Protein AF-A0A1M7THG3-F1 (afdb_monomer_lite)

Secondary structure (DSSP, 8-state):
-----------PPPP--------S-------TT-------PPPTT--HHHHHHHHHHHHH---TT--PEEEEEE--TTS-TTS---EEEEE----HHHHHHHHHTT-TT-----GGG----STTHHHHHHHHHHHHHHHHHH-S-TT--SPSSB-HHHHHHHHHHHHSS-SS-HHHHHHHHTTSSEEEEEE--S-SSSPPEEEE-HHHHHTT--

InterPro domains:
  IPR000086 NUDIX hydrolase domain [PF00293] (29-127)
  IPR015797 NUDIX hydrolase-like domain superfamily [SSF55811] (33-135)
  IPR036388 Winged helix-like DNA-binding domain superfamily [G3DSA:1.10.10.10] (140-209)

pLDDT: mean 80.28, std 21.15, range [21.7, 98.25]

Radius of gyration: 23.7 Å; chains: 1; bounding box: 64×52×57 Å

Organism: NCBI:txid1861

Sequence (214 aa):
MSCRSSAARRRRPRPRTPQRSWSSAGAGERRTQEWALPGTFLHEEETLAVAVRRSLRDKAGLTPEVVPRQLHAFDDPSRDDRGWVLSVAHVAALPWRAVEPLLVAGAEDVRVRPVDDVHGLLFDHDEIVRRAAADVRMAYAERPDPDALLDEPFTIRSLFRLHEAVAGALDYSADTFRRAMLPMPAETRRRSEGTVGKPAQLDVRRESVAGTVP

Structure (mmCIF, N/CA/C/O backbone):
data_AF-A0A1M7THG3-F1
#
_entry.id   AF-A0A1M7THG3-F1
#
loop_
_atom_site.group_PDB
_atom_site.id
_atom_site.type_symbol
_atom_site.label_atom_id
_atom_site.label_alt_id
_atom_site.label_comp_id
_atom_site.label_asym_id
_atom_site.label_entity_id
_atom_site.label_seq_id
_atom_site.pdbx_PDB_ins_code
_atom_site.Cartn_x
_atom_site.Cartn_y
_atom_site.Cartn_z
_atom_site.occupancy
_atom_site.B_iso_or_equiv
_atom_site.auth_seq_id
_atom_site.auth_comp_id
_atom_site.auth_asym_id
_atom_site.auth_atom_id
_atom_site.pdbx_PDB_model_num
ATOM 1 N N . MET A 1 1 ? -19.809 34.107 -10.736 1.00 36.38 1 MET A N 1
ATOM 2 C CA . MET A 1 1 ? -21.214 33.902 -10.320 1.00 36.38 1 MET A CA 1
ATOM 3 C C . MET A 1 1 ? -21.241 33.849 -8.801 1.00 36.38 1 MET A C 1
ATOM 5 O O . MET A 1 1 ? -20.676 32.936 -8.223 1.00 36.38 1 MET A O 1
ATOM 9 N N . SER A 1 2 ? -21.761 34.899 -8.168 1.00 23.28 2 SER A N 1
ATOM 10 C CA . SER A 1 2 ? -21.799 35.090 -6.714 1.00 23.28 2 SER A CA 1
ATOM 11 C C . SER A 1 2 ? -23.259 35.093 -6.288 1.00 23.28 2 SER A C 1
ATOM 13 O O . SER A 1 2 ? -24.059 35.797 -6.900 1.00 23.28 2 SER A O 1
ATOM 15 N N . CYS A 1 3 ? -23.604 34.319 -5.263 1.00 21.70 3 CYS A N 1
ATOM 16 C CA . CYS A 1 3 ? -24.916 34.391 -4.638 1.00 21.70 3 CYS A CA 1
ATOM 17 C C . CYS A 1 3 ? -24.733 34.489 -3.121 1.00 21.70 3 CYS A C 1
ATOM 19 O O . CYS A 1 3 ? -24.302 33.539 -2.469 1.00 21.70 3 CYS A O 1
ATOM 21 N N . ARG A 1 4 ? -25.037 35.670 -2.569 1.00 26.12 4 ARG A N 1
ATOM 22 C CA . ARG A 1 4 ? -25.311 35.869 -1.142 1.00 26.12 4 ARG A CA 1
ATOM 23 C C . ARG A 1 4 ? -26.807 35.675 -0.935 1.00 26.12 4 ARG A C 1
ATOM 25 O O . ARG A 1 4 ? -27.598 36.287 -1.644 1.00 26.12 4 ARG A O 1
ATOM 32 N N . SER A 1 5 ? -27.188 34.928 0.094 1.00 29.30 5 SER A N 1
ATOM 33 C CA . SER A 1 5 ? -28.517 35.055 0.689 1.00 29.30 5 SER A CA 1
ATOM 34 C C . SER A 1 5 ? -28.393 35.050 2.205 1.00 29.30 5 SER A C 1
ATOM 36 O O . SER A 1 5 ? -27.964 34.075 2.819 1.00 29.30 5 SER A O 1
ATOM 38 N N . SER A 1 6 ? -28.725 36.201 2.787 1.00 30.17 6 SER A N 1
ATOM 39 C CA . SER A 1 6 ? -28.929 36.400 4.214 1.00 30.17 6 SER A CA 1
ATOM 40 C C . SER A 1 6 ? -30.407 36.139 4.497 1.00 30.17 6 SER A C 1
ATOM 42 O O . SER A 1 6 ? -31.266 36.818 3.937 1.00 30.17 6 SER A O 1
ATOM 44 N N . ALA A 1 7 ? -30.701 35.204 5.397 1.00 34.97 7 ALA A N 1
ATOM 45 C CA . ALA A 1 7 ? -32.011 35.087 6.020 1.00 34.97 7 ALA A CA 1
ATOM 46 C C . ALA A 1 7 ? -31.822 34.865 7.523 1.00 34.97 7 ALA A C 1
ATOM 48 O O . ALA A 1 7 ? -31.344 33.820 7.969 1.00 34.97 7 ALA A O 1
ATOM 49 N N . ALA A 1 8 ? -32.196 35.877 8.305 1.00 39.25 8 ALA A N 1
ATOM 50 C CA . ALA A 1 8 ? -32.256 35.822 9.754 1.00 39.25 8 ALA A CA 1
ATOM 51 C C . ALA A 1 8 ? -33.236 34.722 10.201 1.00 39.25 8 ALA A C 1
ATOM 53 O O . ALA A 1 8 ? -34.444 34.818 9.980 1.00 39.25 8 ALA A O 1
ATOM 54 N N . ARG A 1 9 ? -32.726 33.671 10.856 1.00 43.03 9 ARG A N 1
ATOM 55 C CA . ARG A 1 9 ? -33.552 32.660 11.531 1.00 43.03 9 ARG A CA 1
ATOM 56 C C . ARG A 1 9 ? -33.590 32.931 13.032 1.00 43.03 9 ARG A C 1
ATOM 58 O O . ARG A 1 9 ? -32.564 32.995 13.703 1.00 43.03 9 ARG A O 1
ATOM 65 N N . ARG A 1 10 ? -34.815 33.072 13.543 1.00 42.34 10 ARG A N 1
ATOM 66 C CA . ARG A 1 10 ? -35.164 33.181 14.965 1.00 42.34 10 ARG A CA 1
ATOM 67 C C . ARG A 1 10 ? -34.552 32.011 15.748 1.00 42.34 10 ARG A C 1
ATOM 69 O O . ARG A 1 10 ? -34.737 30.853 15.375 1.00 42.34 10 ARG A O 1
ATOM 76 N N . ARG A 1 11 ? -33.835 32.315 16.834 1.00 41.66 11 ARG A N 1
ATOM 77 C CA . ARG A 1 11 ? -33.253 31.319 17.746 1.00 41.66 11 ARG A CA 1
ATOM 78 C C . ARG A 1 11 ? -34.375 30.576 18.478 1.00 41.66 11 ARG A C 1
ATOM 80 O O . ARG A 1 11 ? -35.063 31.167 19.304 1.00 41.66 11 ARG A O 1
ATOM 87 N N . ARG A 1 12 ? -34.548 29.284 18.189 1.00 43.31 12 ARG A N 1
ATOM 88 C CA . ARG A 1 12 ? -35.263 28.355 19.079 1.00 43.31 12 ARG A CA 1
ATOM 89 C C . ARG A 1 12 ? -34.289 27.883 20.171 1.00 43.31 12 ARG A C 1
ATOM 91 O O . ARG A 1 12 ? -33.122 27.650 19.843 1.00 43.31 12 ARG A O 1
ATOM 98 N N . PRO A 1 13 ? -34.710 27.752 21.440 1.00 42.09 13 PRO A N 1
ATOM 99 C CA . PRO A 1 13 ? -33.849 27.204 22.482 1.00 42.09 13 PRO A CA 1
ATOM 100 C C . PRO A 1 13 ? -33.478 25.756 22.138 1.00 42.09 13 PRO A C 1
ATOM 102 O O . PRO A 1 13 ? -34.332 24.960 21.745 1.00 42.09 13 PRO A O 1
ATOM 105 N N . ARG A 1 14 ? -32.183 25.436 22.241 1.00 42.94 14 ARG A N 1
ATOM 106 C CA . ARG A 1 14 ? -31.662 24.081 22.024 1.00 42.94 14 ARG A CA 1
ATOM 107 C C . ARG A 1 14 ? -32.182 23.168 23.144 1.00 42.94 14 ARG A C 1
ATOM 109 O O . ARG A 1 14 ? -32.022 23.541 24.308 1.00 42.94 14 ARG A O 1
ATOM 116 N N . PRO A 1 15 ? -32.755 21.988 22.849 1.00 38.53 15 PRO A N 1
ATOM 117 C CA . PRO A 1 15 ? -32.931 20.977 23.882 1.00 38.53 15 PRO A CA 1
ATOM 118 C C . PRO A 1 15 ? -31.543 20.599 24.419 1.00 38.53 15 PRO A C 1
ATOM 120 O O . PRO A 1 15 ? -30.611 20.387 23.641 1.00 38.53 15 PRO A O 1
ATOM 123 N N . ARG A 1 16 ? -31.384 20.583 25.749 1.00 41.91 16 ARG A N 1
ATOM 124 C CA . ARG A 1 16 ? -30.155 20.121 26.408 1.00 41.91 16 ARG A CA 1
ATOM 125 C C . ARG A 1 16 ? -30.002 18.635 26.094 1.00 41.91 16 ARG A C 1
ATOM 127 O O . ARG A 1 16 ? -30.681 17.807 26.692 1.00 41.91 16 ARG A O 1
ATOM 134 N N . THR A 1 17 ? -29.141 18.306 25.137 1.00 40.75 17 THR A N 1
ATOM 135 C CA . THR A 1 17 ? -28.682 16.935 24.928 1.00 40.75 17 THR A CA 1
ATOM 136 C C . THR A 1 17 ? -27.984 16.491 26.214 1.00 40.75 17 THR A C 1
ATOM 138 O O . THR A 1 17 ? -27.133 17.240 26.705 1.00 40.75 17 THR A O 1
ATOM 141 N N . PRO A 1 18 ? -28.312 15.330 26.803 1.00 36.94 18 PRO A N 1
ATOM 142 C CA . PRO A 1 18 ? -27.517 14.818 27.905 1.00 36.94 18 PRO A CA 1
ATOM 143 C C . PRO A 1 18 ? -26.102 14.566 27.377 1.00 36.94 18 PRO A C 1
ATOM 145 O O . PRO A 1 18 ? -25.907 13.744 26.481 1.00 36.94 18 PRO A O 1
ATOM 148 N N . GLN A 1 19 ? -25.125 15.310 27.904 1.00 36.12 19 GLN A N 1
ATOM 149 C CA . GLN A 1 19 ? -23.706 14.995 27.769 1.00 36.12 19 GLN A CA 1
ATOM 150 C C . GLN A 1 19 ? -23.501 13.602 28.360 1.00 36.12 19 GLN A C 1
ATOM 152 O O . GLN A 1 19 ? -23.345 13.440 29.568 1.00 36.12 19 GLN A O 1
ATOM 157 N N . ARG A 1 20 ? -23.531 12.576 27.509 1.00 31.67 20 ARG A N 1
ATOM 158 C CA . ARG A 1 20 ? -22.881 11.316 27.836 1.00 31.67 20 ARG A CA 1
ATOM 159 C C . ARG A 1 20 ? -21.393 11.598 27.722 1.00 31.67 20 ARG A C 1
ATOM 161 O O . ARG A 1 20 ? -20.856 11.707 26.625 1.00 31.67 20 ARG A O 1
ATOM 168 N N . SER A 1 21 ? -20.767 11.822 28.870 1.00 29.05 21 SER A N 1
ATOM 169 C CA . SER A 1 21 ? -19.326 11.716 29.022 1.00 29.05 21 SER A CA 1
ATOM 170 C C . SER A 1 21 ? -18.919 10.336 28.514 1.00 29.05 21 SER A C 1
ATOM 172 O O . SER A 1 21 ? -19.277 9.326 29.121 1.00 29.05 21 SER A O 1
ATOM 174 N N . TRP A 1 22 ? -18.213 10.282 27.391 1.00 30.75 22 TRP A N 1
ATOM 175 C CA . TRP A 1 22 ? -17.503 9.076 26.996 1.00 30.75 22 TRP A CA 1
ATOM 176 C C . TRP A 1 22 ? -16.263 9.001 27.878 1.00 30.75 22 TRP A C 1
ATOM 178 O O . TRP A 1 22 ? -15.197 9.510 27.551 1.00 30.75 22 TRP A O 1
ATOM 188 N N . SER A 1 23 ? -16.446 8.442 29.071 1.00 29.53 23 SER A N 1
ATOM 189 C CA . SER A 1 23 ? -15.343 7.952 29.879 1.00 29.53 23 SER A CA 1
ATOM 190 C C . SER A 1 23 ? -14.617 6.880 29.073 1.00 29.53 23 SER A C 1
ATOM 192 O O . SER A 1 23 ? -15.245 5.934 28.599 1.00 29.53 23 SER A O 1
ATOM 194 N N . SER A 1 24 ? -13.299 7.005 28.974 1.00 36.09 24 SER A N 1
ATOM 195 C CA . SER A 1 24 ? -12.337 6.051 28.406 1.00 36.09 24 SER A CA 1
ATOM 196 C C . SER A 1 24 ? -12.276 4.694 29.139 1.00 36.09 24 SER A C 1
ATOM 198 O O . SER A 1 24 ? -11.266 4.000 29.109 1.00 36.09 24 SER A O 1
ATOM 200 N N . ALA A 1 25 ? -13.365 4.275 29.780 1.00 35.59 25 ALA A N 1
ATOM 201 C CA . ALA A 1 25 ? -13.494 3.024 30.508 1.00 35.59 25 ALA A CA 1
ATOM 202 C C . ALA A 1 25 ? -14.434 2.084 29.747 1.00 35.59 25 ALA A C 1
ATOM 204 O O . ALA A 1 25 ? -15.583 1.859 30.112 1.00 35.59 25 ALA A O 1
ATOM 205 N N . GLY A 1 26 ? -13.912 1.563 28.647 1.00 28.98 26 GLY A N 1
ATOM 206 C CA . GLY A 1 26 ? -14.475 0.449 27.909 1.00 28.98 26 GLY A CA 1
ATOM 207 C C . GLY A 1 26 ? -13.304 -0.289 27.298 1.00 28.98 26 GLY A C 1
ATOM 208 O O . GLY A 1 26 ? -13.033 -0.141 26.111 1.00 28.98 26 GLY A O 1
ATOM 209 N N . ALA A 1 27 ? -12.547 -0.993 28.142 1.00 37.06 27 ALA A N 1
ATOM 210 C CA . ALA A 1 27 ? -11.615 -2.006 27.685 1.00 37.06 27 ALA A CA 1
ATOM 211 C C . ALA A 1 27 ? -12.443 -3.020 26.894 1.00 37.06 27 ALA A C 1
ATOM 213 O O . ALA A 1 27 ? -13.076 -3.897 27.475 1.00 37.06 27 ALA A O 1
ATOM 214 N N . GLY A 1 28 ? -12.521 -2.820 25.576 1.00 37.47 28 GLY A N 1
ATOM 215 C CA . GLY A 1 28 ? -13.048 -3.823 24.672 1.00 37.47 28 GLY A CA 1
ATOM 216 C C . GLY A 1 28 ? -12.280 -5.099 24.957 1.00 37.47 28 GLY A C 1
ATOM 217 O O . GLY A 1 28 ? -11.046 -5.068 24.987 1.00 37.47 28 GLY A O 1
ATOM 218 N N . GLU A 1 29 ? -13.022 -6.162 25.258 1.00 35.91 29 GLU A N 1
ATOM 219 C CA . GLU A 1 29 ? -12.530 -7.528 25.385 1.00 35.91 29 GLU A CA 1
ATOM 220 C C . GLU A 1 29 ? -11.377 -7.713 24.393 1.00 35.91 29 GLU A C 1
ATOM 222 O O . GLU A 1 29 ? -11.563 -7.550 23.182 1.00 35.91 29 GLU A O 1
ATOM 227 N N . ARG A 1 30 ? -10.154 -7.931 24.893 1.00 40.34 30 ARG A N 1
ATOM 228 C CA . ARG A 1 30 ? -9.024 -8.215 24.009 1.00 40.34 30 ARG A CA 1
ATOM 229 C C . ARG A 1 30 ? -9.387 -9.508 23.295 1.00 40.34 30 ARG A C 1
ATOM 231 O O . ARG A 1 30 ? -9.293 -10.570 23.897 1.00 40.34 30 ARG A O 1
ATOM 238 N N . ARG A 1 31 ? -9.819 -9.429 22.036 1.00 49.34 31 ARG A N 1
ATOM 239 C CA . ARG A 1 31 ? -9.910 -10.604 21.170 1.00 49.34 31 ARG A CA 1
ATOM 240 C C . ARG A 1 31 ? -8.478 -11.068 20.939 1.00 49.34 31 ARG A C 1
ATOM 242 O O . ARG A 1 31 ? -7.762 -10.524 20.109 1.00 49.34 31 ARG A O 1
ATOM 249 N N . THR A 1 32 ? -8.016 -11.989 21.777 1.00 45.97 32 THR A N 1
ATOM 250 C CA . THR A 1 32 ? -6.596 -12.312 21.962 1.00 45.97 32 THR A CA 1
ATOM 251 C C . THR A 1 32 ? -5.965 -13.093 20.805 1.00 45.97 32 THR A C 1
ATOM 253 O O . THR A 1 32 ? -4.825 -13.518 20.953 1.00 45.97 32 THR A O 1
ATOM 256 N N . GLN A 1 33 ? -6.643 -13.2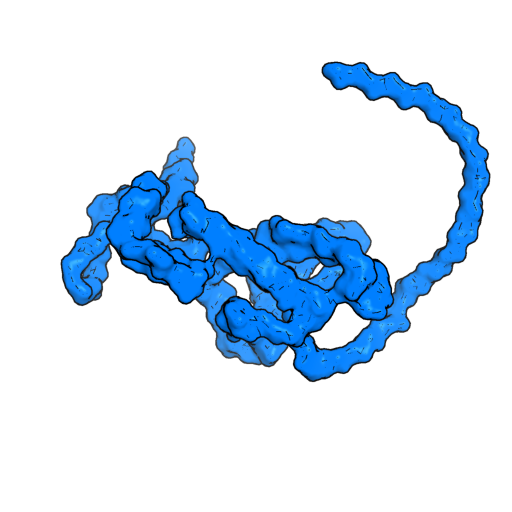83 19.664 1.00 53.22 33 GLN A N 1
ATOM 257 C CA . GLN A 1 33 ? -6.112 -14.058 18.528 1.00 53.22 33 GLN A CA 1
ATOM 258 C C . GLN A 1 33 ? -6.581 -13.599 17.129 1.00 53.22 33 GLN A C 1
ATOM 260 O O . GLN A 1 33 ? -6.413 -14.346 16.169 1.00 53.22 33 GLN A O 1
ATOM 265 N N . GLU A 1 34 ? -7.154 -12.402 16.966 1.00 77.88 34 GLU A N 1
ATOM 266 C CA . GLU A 1 34 ? -7.661 -11.958 15.653 1.00 77.88 34 GLU A CA 1
ATOM 267 C C . GLU A 1 34 ? -6.775 -10.843 15.066 1.00 77.88 34 GLU A C 1
ATOM 269 O O . GLU A 1 34 ? -6.545 -9.809 15.697 1.00 77.88 34 GLU A O 1
ATOM 274 N N . TRP A 1 35 ? -6.242 -11.067 13.859 1.00 90.94 35 TRP A N 1
ATOM 275 C CA . TRP A 1 35 ? -5.374 -10.113 13.162 1.00 90.94 35 TRP A CA 1
ATOM 276 C C . TRP A 1 35 ? -6.177 -8.922 12.622 1.00 90.94 35 TRP A C 1
ATOM 278 O O . TRP A 1 35 ? -7.328 -9.050 12.204 1.00 90.94 35 TRP A O 1
ATOM 288 N N . ALA A 1 36 ? -5.555 -7.746 12.583 1.00 93.00 36 ALA A N 1
ATOM 289 C CA . ALA A 1 36 ? -6.152 -6.525 12.055 1.00 93.00 36 ALA A CA 1
ATOM 290 C C . ALA A 1 36 ? -5.115 -5.662 11.340 1.00 93.00 36 ALA A C 1
ATOM 292 O O . ALA A 1 36 ? -3.919 -5.749 11.615 1.00 93.00 36 ALA A O 1
ATOM 293 N N . LEU A 1 37 ? -5.592 -4.771 10.469 1.00 94.56 37 LEU A N 1
ATOM 294 C CA . LEU A 1 37 ? -4.758 -3.713 9.917 1.00 94.56 37 LEU A CA 1
ATOM 295 C C . LEU A 1 37 ? -4.359 -2.702 11.011 1.00 94.56 37 LEU A C 1
ATOM 297 O O . LEU A 1 37 ? -5.147 -2.448 11.933 1.00 94.56 37 LEU A O 1
ATOM 301 N N . PRO A 1 38 ? -3.176 -2.064 10.906 1.00 92.94 38 PRO A N 1
ATOM 302 C CA . PRO A 1 38 ? -2.812 -0.939 11.758 1.00 92.94 38 PRO A CA 1
ATOM 303 C C . PRO A 1 38 ? -3.847 0.186 11.648 1.00 92.94 38 PRO A C 1
ATOM 305 O O . PRO A 1 38 ? -3.983 0.822 10.606 1.00 92.94 38 PRO A O 1
ATOM 308 N N . GLY A 1 39 ? -4.558 0.460 12.738 1.00 93.19 39 GLY A N 1
ATOM 309 C CA . GLY A 1 39 ? -5.552 1.533 12.797 1.00 93.19 39 GLY A CA 1
ATOM 310 C C . GLY A 1 39 ? -5.590 2.226 14.153 1.00 93.19 39 GLY A C 1
ATOM 311 O O . GLY A 1 39 ? -5.191 1.660 15.172 1.00 93.19 39 GLY A O 1
ATOM 312 N N . THR A 1 40 ? -6.087 3.456 14.190 1.00 94.88 40 THR A N 1
ATOM 313 C CA . THR A 1 40 ? -6.231 4.246 15.418 1.00 94.88 40 THR A CA 1
ATOM 314 C C . THR A 1 40 ? -7.443 5.166 15.305 1.00 94.88 40 THR A C 1
ATOM 316 O O . THR A 1 40 ? -7.897 5.458 14.200 1.00 94.88 40 THR A O 1
ATOM 319 N N . PHE A 1 41 ? -7.967 5.625 16.440 1.00 95.56 41 PHE A N 1
ATOM 320 C CA . PHE A 1 41 ? -8.995 6.662 16.454 1.00 95.56 41 PHE A CA 1
ATOM 321 C C . PHE A 1 41 ? -8.353 8.040 16.306 1.00 95.56 41 PHE A C 1
ATOM 323 O O . PHE A 1 41 ? -7.282 8.293 16.859 1.00 95.56 41 PHE A O 1
ATOM 330 N N . LEU A 1 42 ? -9.028 8.937 15.592 1.00 96.00 42 LEU A N 1
ATOM 331 C CA . LEU A 1 42 ? -8.619 10.334 15.510 1.00 96.00 42 LEU A CA 1
ATOM 332 C C . LEU A 1 42 ? -8.779 11.003 16.881 1.00 96.00 42 LEU A C 1
ATOM 334 O O . LEU A 1 42 ? -9.794 10.799 17.551 1.00 96.00 42 LEU A O 1
ATOM 338 N N . HIS A 1 43 ? -7.787 11.780 17.308 1.00 96.00 43 HIS A N 1
ATOM 339 C CA . HIS A 1 43 ? -7.885 12.582 18.528 1.00 96.00 43 HIS A CA 1
ATOM 340 C C . HIS A 1 43 ? -8.342 14.012 18.234 1.00 96.00 43 HIS A C 1
ATOM 342 O O . HIS A 1 43 ? -8.299 14.482 17.096 1.00 96.00 43 HIS A O 1
ATOM 348 N N . GLU A 1 44 ? -8.804 14.706 19.275 1.00 95.88 44 GLU A N 1
ATOM 349 C CA . GLU A 1 44 ? -9.084 16.139 19.187 1.00 95.88 44 GLU A CA 1
ATOM 350 C C . GLU A 1 44 ? -7.816 16.886 18.745 1.00 95.88 44 GLU A C 1
ATOM 352 O O . GLU A 1 44 ? -6.710 16.535 19.151 1.00 95.88 44 GLU A O 1
ATOM 357 N N . GLU A 1 45 ? -7.984 17.884 17.872 1.00 94.81 45 GLU A N 1
ATOM 358 C CA . GLU A 1 45 ? -6.895 18.711 17.317 1.00 94.81 45 GLU A CA 1
ATOM 359 C C . GLU A 1 45 ? -5.858 17.953 16.459 1.00 94.81 45 GLU A C 1
ATOM 361 O O . GLU A 1 45 ? -4.865 18.531 16.015 1.00 94.81 45 GLU A O 1
ATOM 366 N N . GLU A 1 46 ? -6.105 16.680 16.140 1.00 95.88 46 GLU A N 1
ATOM 367 C CA . GLU A 1 46 ? -5.251 15.870 15.276 1.00 95.88 46 GLU A CA 1
ATOM 368 C C . GLU A 1 46 ? -5.779 15.840 13.834 1.00 95.88 46 GLU A C 1
ATOM 370 O O . GLU A 1 46 ? -6.979 15.727 13.579 1.00 95.88 46 GLU A O 1
ATOM 375 N N . THR A 1 47 ? -4.876 15.911 12.853 1.00 95.88 47 THR A N 1
ATOM 376 C CA . THR A 1 47 ? -5.250 15.669 11.452 1.00 95.88 47 THR A CA 1
ATOM 377 C C . THR A 1 47 ? -5.235 14.176 11.144 1.00 95.88 47 THR A C 1
ATOM 379 O O . THR A 1 47 ? -4.434 13.420 11.693 1.00 95.88 47 THR A O 1
ATOM 382 N N . LEU A 1 48 ? -6.051 13.749 10.181 1.00 95.62 48 LEU A N 1
ATOM 383 C CA . LEU A 1 48 ? -6.076 12.358 9.726 1.00 95.62 48 LEU A CA 1
ATOM 384 C C . LEU A 1 48 ? -4.683 11.841 9.321 1.00 95.62 48 LEU A C 1
ATOM 386 O O . LEU A 1 48 ? -4.304 10.734 9.691 1.00 95.62 48 LEU A O 1
ATOM 390 N N . ALA A 1 49 ? -3.888 12.665 8.631 1.00 93.81 49 ALA A N 1
ATOM 391 C CA . ALA A 1 49 ? -2.526 12.310 8.236 1.00 93.81 49 ALA A CA 1
ATOM 392 C C . ALA A 1 49 ? -1.606 12.047 9.444 1.00 93.81 49 ALA A C 1
ATOM 394 O O . ALA A 1 49 ? -0.783 11.130 9.406 1.00 93.81 49 ALA A O 1
ATOM 395 N N . VAL A 1 50 ? -1.752 12.821 10.526 1.00 94.50 50 VAL A N 1
ATOM 396 C CA . VAL A 1 50 ? -0.987 12.619 11.766 1.00 94.50 50 VAL A CA 1
ATOM 397 C C . VAL A 1 50 ? -1.425 11.329 12.462 1.00 94.50 50 VAL A C 1
ATOM 399 O O . VAL A 1 50 ? -0.560 10.528 12.820 1.00 94.50 50 VAL A O 1
ATOM 402 N N . ALA A 1 51 ? -2.732 11.064 12.548 1.00 95.75 51 ALA A N 1
ATOM 403 C CA . ALA A 1 51 ? -3.259 9.831 13.137 1.00 95.75 51 ALA A CA 1
ATOM 404 C C . ALA A 1 51 ? -2.781 8.575 12.387 1.00 95.75 51 ALA A C 1
ATOM 406 O O . ALA A 1 51 ? -2.359 7.597 13.006 1.00 95.75 51 ALA A O 1
ATOM 407 N N . VAL A 1 52 ? -2.778 8.609 11.050 1.00 95.38 52 VAL A N 1
ATOM 408 C CA . VAL A 1 52 ? -2.275 7.508 10.212 1.00 95.38 52 VAL A CA 1
ATOM 409 C C . VAL A 1 52 ? -0.789 7.262 10.470 1.00 95.38 52 VAL A C 1
ATOM 411 O O . VAL A 1 52 ? -0.401 6.132 10.760 1.00 95.38 52 VAL A O 1
ATOM 414 N N . ARG A 1 53 ? 0.045 8.311 10.439 1.00 93.88 53 ARG A N 1
ATOM 415 C CA . ARG A 1 53 ? 1.489 8.191 10.711 1.00 93.88 53 ARG A CA 1
ATOM 416 C C . ARG A 1 53 ? 1.769 7.677 12.121 1.00 93.88 53 ARG A C 1
ATOM 418 O O . ARG A 1 53 ? 2.640 6.829 12.294 1.00 93.88 53 ARG A O 1
ATOM 425 N N . ARG A 1 54 ? 1.015 8.151 13.119 1.00 94.19 54 ARG A N 1
ATOM 426 C CA . ARG A 1 54 ? 1.078 7.635 14.492 1.00 94.19 54 ARG A CA 1
ATOM 427 C C . ARG A 1 54 ? 0.763 6.144 14.523 1.00 94.19 54 ARG A C 1
ATOM 429 O O . ARG A 1 54 ? 1.544 5.383 15.073 1.00 94.19 54 ARG A O 1
ATOM 436 N N . SER A 1 55 ? -0.338 5.724 13.902 1.00 94.06 55 SER A N 1
ATOM 437 C CA . SER A 1 55 ? -0.736 4.315 13.862 1.00 94.06 55 SER A CA 1
ATOM 438 C C . SER A 1 55 ? 0.321 3.429 13.204 1.00 94.06 55 SER A C 1
ATOM 440 O O . SER A 1 55 ? 0.630 2.365 13.730 1.00 94.06 55 SER A O 1
ATOM 442 N N . LEU A 1 56 ? 0.893 3.859 12.077 1.00 92.38 56 LEU A N 1
ATOM 443 C CA . LEU A 1 56 ? 1.940 3.108 11.380 1.00 92.38 56 LEU A CA 1
ATOM 444 C C . LEU A 1 56 ? 3.215 2.983 12.216 1.00 92.38 56 LEU A C 1
ATOM 446 O O . LEU A 1 56 ? 3.772 1.893 12.317 1.00 92.38 56 LEU A O 1
ATOM 450 N N . ARG A 1 57 ? 3.648 4.064 12.866 1.00 91.38 57 ARG A N 1
ATOM 451 C CA . ARG A 1 57 ? 4.814 4.033 13.751 1.00 91.38 57 ARG A CA 1
ATOM 452 C C . ARG A 1 57 ? 4.569 3.147 14.971 1.00 91.38 57 ARG A C 1
ATOM 454 O O . ARG A 1 57 ? 5.366 2.260 15.246 1.00 91.38 57 ARG A O 1
ATOM 461 N N . ASP A 1 58 ? 3.468 3.372 15.682 1.00 90.44 58 ASP A N 1
ATOM 462 C CA . ASP A 1 58 ? 3.222 2.745 16.983 1.00 90.44 58 ASP A CA 1
ATOM 463 C C . ASP A 1 58 ? 2.841 1.260 16.851 1.00 90.44 58 ASP A C 1
ATOM 465 O O . ASP A 1 58 ? 3.114 0.485 17.762 1.00 90.44 58 ASP A O 1
ATOM 469 N N . LYS A 1 59 ? 2.209 0.854 15.737 1.00 89.69 59 LYS A N 1
ATOM 470 C CA . LYS A 1 59 ? 1.725 -0.527 15.535 1.00 89.69 59 LYS A CA 1
ATOM 471 C C . LYS A 1 59 ? 2.513 -1.341 14.518 1.00 89.69 59 LYS A C 1
ATOM 473 O O . LYS A 1 59 ? 2.450 -2.561 14.570 1.00 89.69 59 LYS A O 1
ATOM 478 N N . ALA A 1 60 ? 3.196 -0.697 13.574 1.00 87.94 60 ALA A N 1
ATOM 479 C CA . ALA A 1 60 ? 3.956 -1.389 12.533 1.00 87.94 60 ALA A CA 1
ATOM 480 C C . ALA A 1 60 ? 5.452 -1.043 12.543 1.00 87.94 60 ALA A C 1
ATOM 482 O O . ALA A 1 60 ? 6.202 -1.644 11.785 1.00 87.94 60 ALA A O 1
ATOM 483 N N . GLY A 1 61 ? 5.899 -0.086 13.366 1.00 88.56 61 GLY A N 1
ATOM 484 C CA . GLY A 1 61 ? 7.294 0.368 13.394 1.00 88.56 61 GLY A CA 1
ATOM 485 C C . GLY A 1 61 ? 7.732 1.123 12.134 1.00 88.56 61 GLY A C 1
ATOM 486 O O . GLY A 1 61 ? 8.916 1.407 11.974 1.00 88.56 61 GLY A O 1
ATOM 487 N N . LEU A 1 62 ? 6.798 1.454 11.237 1.00 88.31 62 LEU A N 1
ATOM 488 C CA . LEU A 1 62 ? 7.102 2.128 9.977 1.00 88.31 62 LEU A CA 1
ATOM 489 C C . LEU A 1 62 ? 7.542 3.576 10.211 1.00 88.31 62 LEU A C 1
ATOM 491 O O . LEU A 1 62 ? 7.068 4.264 11.120 1.00 88.31 62 LEU A O 1
ATOM 495 N N . THR A 1 63 ? 8.460 4.034 9.365 1.00 82.12 63 THR A N 1
ATOM 496 C CA . THR A 1 63 ? 9.143 5.314 9.538 1.00 82.12 63 THR A CA 1
ATOM 497 C C . THR A 1 63 ? 8.292 6.507 9.059 1.00 82.12 63 THR A C 1
ATOM 499 O O . THR A 1 63 ? 7.338 6.330 8.293 1.00 82.12 63 THR A O 1
ATOM 502 N N . PRO A 1 64 ? 8.596 7.748 9.496 1.00 74.75 64 PRO A N 1
ATOM 503 C CA . PRO A 1 64 ? 7.821 8.944 9.141 1.00 74.75 64 PRO A CA 1
ATOM 504 C C . PRO A 1 64 ? 7.820 9.303 7.647 1.00 74.75 64 PRO A C 1
ATOM 506 O O . PRO A 1 64 ? 6.969 10.082 7.214 1.00 74.75 64 PRO A O 1
ATOM 509 N N . GLU A 1 65 ? 8.766 8.769 6.872 1.00 83.94 65 GLU A N 1
ATOM 510 C CA . GLU A 1 65 ? 8.899 9.000 5.429 1.00 83.94 65 GLU A CA 1
ATOM 511 C C . GLU A 1 65 ? 7.836 8.247 4.623 1.00 83.94 65 GLU A C 1
ATOM 513 O O . GLU A 1 65 ? 7.595 8.576 3.462 1.00 83.94 65 GLU A O 1
ATOM 518 N N . VAL A 1 66 ? 7.160 7.266 5.230 1.00 87.19 66 VAL A N 1
ATOM 519 C CA . VAL A 1 66 ? 6.004 6.616 4.619 1.00 87.19 66 VAL A CA 1
ATOM 520 C C . VAL A 1 66 ? 4.865 7.630 4.531 1.00 87.19 66 VAL A C 1
ATOM 522 O O . VAL A 1 66 ? 4.368 8.139 5.540 1.00 87.19 66 VAL A O 1
ATOM 525 N N . VAL A 1 67 ? 4.425 7.913 3.304 1.00 88.25 67 VAL A N 1
ATOM 526 C CA . VAL A 1 67 ? 3.294 8.805 3.025 1.00 88.25 67 VAL A CA 1
ATOM 527 C C . VAL A 1 67 ? 2.165 7.999 2.384 1.00 88.25 67 VAL A C 1
ATOM 529 O O . VAL A 1 67 ? 2.110 7.881 1.162 1.00 88.25 67 VAL A O 1
ATOM 532 N N . PRO A 1 68 ? 1.249 7.430 3.188 1.00 93.81 68 PRO A N 1
ATOM 533 C CA . PRO A 1 68 ? 0.108 6.704 2.658 1.00 93.81 68 PRO A CA 1
ATOM 534 C C . PRO A 1 68 ? -0.851 7.634 1.928 1.00 93.81 68 PRO A C 1
ATOM 536 O O . PRO A 1 68 ? -1.158 8.735 2.397 1.00 93.81 68 PRO A O 1
ATOM 539 N N . ARG A 1 69 ? -1.399 7.154 0.817 1.00 95.19 69 ARG A N 1
ATOM 540 C CA . ARG A 1 69 ? -2.506 7.810 0.127 1.00 95.19 69 ARG A CA 1
ATOM 541 C C . ARG A 1 69 ? -3.827 7.354 0.733 1.00 95.19 69 ARG A C 1
ATOM 543 O O . ARG A 1 69 ? -4.002 6.179 1.051 1.00 95.19 69 ARG A O 1
ATOM 550 N N . GLN A 1 70 ? -4.779 8.274 0.859 1.00 97.44 70 GLN A N 1
ATOM 551 C CA . GLN A 1 70 ? -6.141 7.925 1.252 1.00 97.44 70 GLN A CA 1
ATOM 552 C C . GLN A 1 70 ? -6.774 6.995 0.207 1.00 97.44 70 GLN A C 1
ATOM 554 O O . GLN A 1 70 ? -6.821 7.325 -0.978 1.00 97.44 70 GLN A O 1
ATOM 559 N N . LEU A 1 71 ? -7.277 5.849 0.664 1.00 98.00 71 LEU A N 1
ATOM 560 C CA . LEU A 1 71 ? -7.920 4.838 -0.169 1.00 98.00 71 LEU A CA 1
ATOM 561 C C . LEU A 1 71 ? -9.431 5.080 -0.240 1.00 98.00 71 LEU A C 1
ATOM 563 O O . LEU A 1 71 ? -9.994 5.247 -1.321 1.00 98.00 71 LEU A O 1
ATOM 567 N N . HIS A 1 72 ? -10.098 5.092 0.917 1.00 98.25 72 HIS A N 1
ATOM 568 C CA . HIS A 1 72 ? -11.549 5.250 1.003 1.00 98.25 72 HIS A CA 1
ATOM 569 C C . HIS A 1 72 ? -12.030 5.535 2.429 1.00 98.25 72 HIS A C 1
ATOM 571 O O . HIS A 1 72 ? -11.356 5.174 3.391 1.00 98.25 72 HIS A O 1
ATOM 577 N N . ALA A 1 73 ? -13.220 6.128 2.551 1.00 98.00 73 ALA A N 1
ATOM 578 C CA . ALA A 1 73 ? -13.970 6.201 3.799 1.00 98.00 73 ALA A CA 1
ATOM 579 C C . ALA A 1 73 ? -15.020 5.0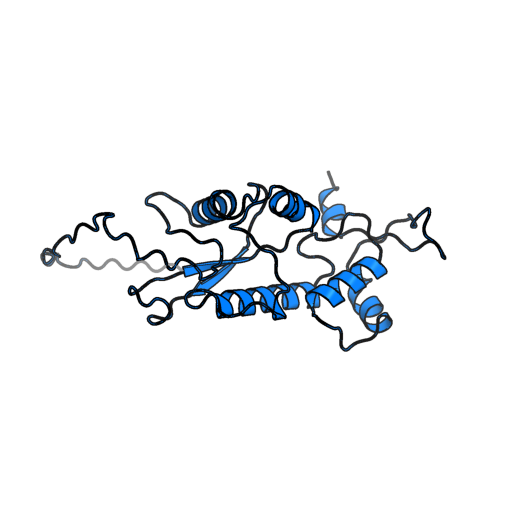80 3.830 1.00 98.00 73 ALA A C 1
ATOM 581 O O . ALA A 1 73 ? -15.919 5.068 3.001 1.00 98.00 73 ALA A O 1
ATOM 582 N N . PHE A 1 74 ? -14.878 4.149 4.765 1.00 97.50 74 PHE A N 1
ATOM 583 C CA . PHE A 1 74 ? -15.796 3.047 5.026 1.00 97.50 74 PHE A CA 1
ATOM 584 C C . PHE A 1 74 ? -16.804 3.481 6.089 1.00 97.50 74 PHE A C 1
ATOM 586 O O . PHE A 1 74 ? -16.427 3.786 7.225 1.00 97.50 74 PHE A O 1
ATOM 593 N N . ASP A 1 75 ? -18.072 3.533 5.699 1.00 96.50 75 ASP A N 1
ATOM 594 C CA . ASP A 1 75 ? -19.173 4.112 6.468 1.00 96.50 75 ASP A CA 1
ATOM 595 C C . ASP A 1 75 ? -20.388 3.176 6.607 1.00 96.50 75 ASP A C 1
ATOM 597 O O . ASP A 1 75 ? -21.436 3.607 7.094 1.00 96.50 75 ASP A O 1
ATOM 601 N N . ASP A 1 76 ? -20.246 1.896 6.234 1.00 95.94 76 ASP A N 1
ATOM 602 C CA . ASP A 1 76 ? -21.292 0.889 6.431 1.00 95.94 76 ASP A CA 1
ATOM 603 C C . ASP A 1 76 ? -21.644 0.790 7.929 1.00 95.94 76 ASP A C 1
ATOM 605 O O . ASP A 1 76 ? -20.773 0.466 8.739 1.00 95.94 76 ASP A O 1
ATOM 609 N N . PRO A 1 77 ? -22.900 1.043 8.343 1.00 94.25 77 PRO A N 1
ATOM 610 C CA . PRO A 1 77 ? -23.285 1.005 9.751 1.00 94.25 77 PRO A CA 1
ATOM 611 C C . PRO A 1 77 ? -23.080 -0.345 10.453 1.00 94.25 77 PRO A C 1
ATOM 613 O O . PRO A 1 77 ? -23.062 -0.376 11.681 1.00 94.25 77 PRO A O 1
ATOM 616 N N . SER A 1 78 ? -22.970 -1.441 9.696 1.00 93.06 78 SER A N 1
ATOM 617 C CA . SER A 1 78 ? -22.804 -2.812 10.187 1.00 93.06 78 SER A CA 1
ATOM 618 C C . SER A 1 78 ? -21.348 -3.281 10.263 1.00 93.06 78 SER A C 1
ATOM 620 O O . SER A 1 78 ? -21.094 -4.391 10.727 1.00 93.06 78 SER A O 1
ATOM 622 N N . ARG A 1 79 ? -20.382 -2.446 9.854 1.00 93.25 79 ARG A N 1
ATOM 623 C CA . ARG A 1 79 ? -18.962 -2.833 9.797 1.00 93.25 79 ARG A CA 1
ATOM 624 C C . ARG A 1 79 ? -18.311 -3.100 11.155 1.00 93.25 79 ARG A C 1
ATOM 626 O O . ARG A 1 79 ? -17.286 -3.771 11.216 1.00 93.25 79 ARG A O 1
ATOM 633 N N . ASP A 1 80 ? -18.860 -2.536 12.229 1.00 91.25 80 ASP A N 1
ATOM 634 C CA . ASP A 1 80 ? -18.326 -2.650 13.586 1.00 91.25 80 ASP A CA 1
ATOM 635 C C . ASP A 1 80 ? -19.456 -3.029 14.550 1.00 91.25 80 ASP A C 1
ATOM 637 O O . ASP A 1 80 ? -20.458 -2.324 14.683 1.00 91.25 80 ASP A O 1
ATOM 641 N N . ASP A 1 81 ? -19.299 -4.161 15.230 1.00 87.62 81 ASP A N 1
ATOM 642 C CA . ASP A 1 81 ? -20.283 -4.711 16.165 1.00 87.62 81 ASP A CA 1
ATOM 643 C C . ASP A 1 81 ? -20.411 -3.884 17.455 1.00 87.62 81 ASP A C 1
ATOM 645 O O . ASP A 1 81 ? -21.397 -4.007 18.184 1.00 87.62 81 ASP A O 1
ATOM 649 N N . ARG A 1 82 ? -19.449 -2.994 17.727 1.00 87.62 82 ARG A N 1
ATOM 650 C CA . ARG A 1 82 ? -19.450 -2.106 18.899 1.00 87.62 82 ARG A CA 1
ATOM 651 C C . ARG A 1 82 ? -20.284 -0.846 18.682 1.00 87.62 82 ARG A C 1
ATOM 653 O O . ARG A 1 82 ? -20.537 -0.115 19.642 1.00 87.62 82 ARG A O 1
ATOM 660 N N . GLY A 1 83 ? -20.704 -0.576 17.447 1.00 89.62 83 GLY A N 1
ATOM 661 C CA . GLY A 1 83 ? -21.583 0.534 17.106 1.00 89.62 83 GLY A CA 1
ATOM 662 C C . GLY A 1 83 ? -21.146 1.291 15.858 1.00 89.62 83 GLY A C 1
ATOM 663 O O . GLY A 1 83 ? -20.412 0.798 15.010 1.00 89.62 83 GLY A O 1
ATOM 664 N N . TRP A 1 84 ? -21.623 2.528 15.738 1.00 92.94 84 TRP A N 1
ATOM 665 C CA . TRP A 1 84 ? -21.453 3.304 14.515 1.00 92.94 84 TRP A CA 1
ATOM 666 C C . TRP A 1 84 ? -20.042 3.900 14.414 1.00 92.94 84 TRP A C 1
ATOM 668 O O . TRP A 1 84 ? -19.717 4.865 15.109 1.00 92.94 84 TRP A O 1
ATOM 678 N N . VAL A 1 85 ? -19.204 3.311 13.555 1.00 93.62 85 VAL A N 1
ATOM 679 C CA . VAL A 1 85 ? -17.794 3.688 13.378 1.00 93.62 85 VAL A CA 1
ATOM 680 C C . VAL A 1 85 ? -17.486 3.916 11.904 1.00 93.62 85 VAL A C 1
ATOM 682 O O . VAL A 1 85 ? -17.544 2.984 11.108 1.00 93.62 85 VAL A O 1
ATOM 685 N N . LEU A 1 86 ? -17.059 5.132 11.566 1.00 95.19 86 LEU A N 1
ATOM 686 C CA . LEU A 1 86 ? -16.481 5.457 10.263 1.00 95.19 86 LEU A CA 1
ATOM 687 C C . LEU A 1 86 ? -14.966 5.222 10.293 1.00 95.19 86 LEU A C 1
ATOM 689 O O . LEU A 1 86 ? -14.289 5.667 11.222 1.00 95.19 86 LEU A O 1
ATOM 693 N N . SER A 1 87 ? -14.427 4.564 9.268 1.00 96.62 87 SER A N 1
ATOM 694 C CA . SER A 1 87 ? -12.983 4.358 9.099 1.00 96.62 87 SER A CA 1
ATOM 695 C C . SER A 1 87 ? -12.500 4.988 7.801 1.00 96.62 87 SER A C 1
ATOM 697 O O . SER A 1 87 ? -13.128 4.815 6.763 1.00 96.62 87 SER A O 1
ATOM 699 N N . VAL A 1 88 ? -11.373 5.700 7.823 1.00 98.00 88 VAL A N 1
ATOM 700 C CA . VAL A 1 88 ? -10.738 6.202 6.596 1.00 98.00 88 VAL A CA 1
ATOM 701 C C . VAL A 1 88 ? -9.452 5.427 6.350 1.00 98.00 88 VAL A C 1
ATOM 703 O O . VAL A 1 88 ? -8.416 5.688 6.965 1.00 98.00 88 VAL A O 1
ATOM 706 N N . ALA A 1 89 ? -9.522 4.454 5.445 1.00 98.12 89 ALA A N 1
ATOM 707 C CA . ALA A 1 89 ? -8.386 3.612 5.114 1.00 98.12 89 ALA A CA 1
ATOM 708 C C . ALA A 1 89 ? -7.384 4.353 4.230 1.00 98.12 89 ALA A C 1
ATOM 710 O O . ALA A 1 89 ? -7.745 5.183 3.389 1.00 98.12 89 ALA A O 1
ATOM 711 N N . HIS A 1 90 ? -6.118 3.997 4.401 1.00 98.00 90 HIS A N 1
ATOM 712 C CA . HIS A 1 90 ? -5.005 4.492 3.608 1.00 98.00 90 HIS A CA 1
ATOM 713 C C . HIS A 1 90 ? -4.175 3.314 3.103 1.00 98.00 90 HIS A C 1
ATOM 715 O O . HIS A 1 90 ? -4.164 2.251 3.721 1.00 98.00 90 HIS A O 1
ATOM 721 N N . VAL A 1 91 ? -3.478 3.518 1.990 1.00 97.25 91 VAL A N 1
ATOM 722 C CA . VAL A 1 91 ? -2.624 2.517 1.350 1.00 97.25 91 VAL A CA 1
ATOM 723 C C . VAL A 1 91 ? -1.245 3.110 1.068 1.00 97.25 91 VAL A C 1
ATOM 725 O O . VAL A 1 91 ? -1.122 4.285 0.718 1.00 97.25 91 VAL A O 1
ATOM 728 N N . ALA A 1 92 ? -0.210 2.294 1.240 1.00 95.00 92 ALA A N 1
ATOM 729 C CA . ALA A 1 92 ? 1.157 2.591 0.832 1.00 95.00 92 ALA A CA 1
ATOM 730 C C . ALA A 1 92 ? 1.783 1.311 0.268 1.00 95.00 92 ALA A C 1
ATOM 732 O O . ALA A 1 92 ? 1.767 0.280 0.942 1.00 95.00 92 ALA A O 1
ATOM 733 N N . ALA A 1 93 ? 2.329 1.378 -0.945 1.00 94.75 93 ALA A N 1
ATOM 734 C CA . ALA A 1 93 ? 3.200 0.338 -1.479 1.00 94.75 93 ALA A CA 1
ATOM 735 C C . ALA A 1 93 ? 4.644 0.719 -1.131 1.00 94.75 93 ALA A C 1
ATOM 737 O O . ALA A 1 93 ? 5.055 1.856 -1.349 1.00 94.75 93 ALA A O 1
ATOM 738 N N . LEU A 1 94 ? 5.395 -0.206 -0.534 1.00 93.69 94 LEU A N 1
ATOM 739 C CA . LEU A 1 94 ? 6.739 0.061 -0.025 1.00 93.69 94 LEU A CA 1
ATOM 740 C C . LEU A 1 94 ? 7.741 -0.953 -0.576 1.00 93.69 94 LEU A C 1
ATOM 742 O O . LEU A 1 94 ? 7.410 -2.137 -0.692 1.00 93.69 94 LEU A O 1
ATOM 746 N N . PRO A 1 95 ? 8.979 -0.530 -0.881 1.00 92.44 95 PRO A N 1
ATOM 747 C CA . PRO A 1 95 ? 10.031 -1.459 -1.256 1.00 92.44 95 PRO A CA 1
ATOM 748 C C . PRO A 1 95 ? 10.390 -2.361 -0.069 1.00 92.44 95 PRO A C 1
ATOM 750 O O . PRO A 1 95 ? 10.364 -1.926 1.084 1.00 92.44 95 PRO A O 1
ATOM 753 N N . TRP A 1 96 ? 10.804 -3.602 -0.347 1.00 89.12 96 TRP A N 1
ATOM 754 C CA . TRP A 1 96 ? 11.107 -4.596 0.694 1.00 89.12 96 TRP A CA 1
ATOM 755 C C . TRP A 1 96 ? 12.114 -4.096 1.739 1.00 89.12 96 TRP A C 1
ATOM 757 O O . TRP A 1 96 ? 11.915 -4.310 2.930 1.00 89.12 96 TRP A O 1
ATOM 767 N N . ARG A 1 97 ? 13.128 -3.327 1.319 1.00 88.50 97 ARG A N 1
ATOM 768 C CA . ARG A 1 97 ? 14.139 -2.713 2.204 1.00 88.50 97 ARG A CA 1
ATOM 769 C C . ARG A 1 97 ? 13.561 -1.820 3.312 1.00 88.50 97 ARG A C 1
ATOM 771 O O . ARG A 1 97 ? 14.215 -1.625 4.328 1.00 88.50 97 ARG A O 1
ATOM 778 N N . ALA A 1 98 ? 12.361 -1.266 3.120 1.00 87.44 98 ALA A N 1
ATOM 779 C CA . ALA A 1 98 ? 11.676 -0.459 4.129 1.00 87.44 98 ALA A C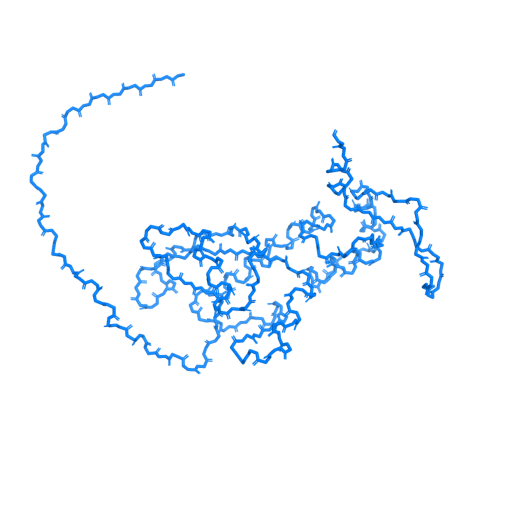A 1
ATOM 780 C C . ALA A 1 98 ? 10.892 -1.312 5.145 1.00 87.44 98 ALA A C 1
ATOM 782 O O . ALA A 1 98 ? 10.577 -0.833 6.230 1.00 87.44 98 ALA A O 1
ATOM 783 N N . VAL A 1 99 ? 10.573 -2.564 4.800 1.00 87.19 99 VAL A N 1
ATOM 784 C CA . VAL A 1 99 ? 9.730 -3.470 5.599 1.00 87.19 99 VAL A CA 1
ATOM 785 C C . VAL A 1 99 ? 10.565 -4.533 6.315 1.00 87.19 99 VAL A C 1
ATOM 787 O O . VAL A 1 99 ? 10.309 -4.840 7.476 1.00 87.19 99 VAL A O 1
ATOM 790 N N . GLU A 1 100 ? 11.589 -5.072 5.654 1.00 87.88 100 GLU A N 1
ATOM 791 C CA . GLU A 1 100 ? 12.434 -6.161 6.157 1.00 87.88 100 GLU A CA 1
ATOM 792 C C . GLU A 1 100 ? 13.016 -5.916 7.561 1.00 87.88 100 GLU A C 1
ATOM 794 O O . GLU A 1 100 ? 12.880 -6.809 8.404 1.00 87.88 100 GLU A O 1
ATOM 799 N N . PRO A 1 101 ? 13.577 -4.732 7.889 1.00 86.38 101 PRO A N 1
ATOM 800 C CA . PRO A 1 101 ? 14.133 -4.495 9.223 1.00 86.38 101 PRO A CA 1
ATOM 801 C C . PRO A 1 101 ? 13.097 -4.633 10.347 1.00 86.38 101 PRO A C 1
ATOM 803 O O . PRO A 1 101 ? 13.442 -5.037 11.455 1.00 86.38 101 PRO A O 1
ATOM 806 N N . LEU A 1 102 ? 11.826 -4.338 10.058 1.00 81.25 102 LEU A N 1
ATOM 807 C CA . LEU A 1 102 ? 10.721 -4.392 11.022 1.00 81.25 102 LEU A CA 1
ATOM 808 C C . LEU A 1 102 ? 10.331 -5.835 11.353 1.00 81.25 102 LEU A C 1
ATOM 810 O O . LEU A 1 102 ? 9.963 -6.139 12.484 1.00 81.25 102 LEU A O 1
ATOM 814 N N . LEU A 1 103 ? 10.457 -6.734 10.374 1.00 79.88 103 LEU A N 1
ATOM 815 C CA . LEU A 1 103 ? 10.206 -8.163 10.553 1.00 79.88 103 LEU A CA 1
ATOM 816 C C . LEU A 1 103 ? 11.362 -8.848 11.284 1.00 79.88 103 LEU A C 1
ATOM 818 O O . LEU A 1 103 ? 11.133 -9.675 12.165 1.00 79.88 103 LEU A O 1
ATOM 822 N N . VAL A 1 104 ? 12.604 -8.479 10.949 1.00 78.56 104 VAL A N 1
ATOM 823 C CA . VAL A 1 104 ? 13.816 -9.033 11.578 1.00 78.56 104 VAL A CA 1
ATOM 824 C C . VAL A 1 104 ? 13.946 -8.598 13.038 1.00 78.56 104 VAL A C 1
ATOM 826 O O . VAL A 1 104 ? 14.414 -9.379 13.863 1.00 78.56 104 VAL A O 1
ATOM 829 N N . ALA A 1 105 ? 13.477 -7.396 13.387 1.00 73.62 105 ALA A N 1
ATOM 830 C CA . ALA A 1 105 ? 13.448 -6.904 14.765 1.00 73.62 105 ALA A CA 1
ATOM 831 C C . ALA A 1 105 ? 12.515 -7.705 15.700 1.00 73.62 105 ALA A C 1
ATOM 833 O O . ALA A 1 105 ? 12.468 -7.421 16.895 1.00 73.62 105 ALA A O 1
ATOM 834 N N . GLY A 1 106 ? 11.794 -8.710 15.186 1.00 60.31 106 GLY A N 1
ATOM 835 C CA . GLY A 1 106 ? 11.027 -9.645 16.005 1.00 60.31 106 GLY A CA 1
ATOM 836 C C . GLY A 1 106 ? 9.728 -9.060 16.547 1.00 60.31 106 GLY A C 1
ATOM 837 O O . GLY A 1 106 ? 9.275 -9.485 17.605 1.00 60.31 106 GLY A O 1
ATOM 838 N N . ALA A 1 107 ? 9.117 -8.099 15.845 1.00 66.38 107 ALA A N 1
ATOM 839 C CA . ALA A 1 107 ? 7.784 -7.622 16.193 1.00 66.38 107 ALA A CA 1
ATOM 840 C C . ALA A 1 107 ? 6.779 -8.783 16.055 1.00 66.38 107 ALA A C 1
ATOM 842 O O . ALA A 1 107 ? 6.323 -9.106 14.957 1.00 66.38 107 ALA A O 1
ATOM 843 N N . GLU A 1 108 ? 6.459 -9.451 17.167 1.00 71.00 108 GLU A N 1
ATOM 844 C CA . GLU A 1 108 ? 5.490 -10.555 17.197 1.00 71.00 108 GLU A CA 1
ATOM 845 C C . GLU A 1 108 ? 4.110 -10.111 16.691 1.00 71.00 108 GLU A C 1
ATOM 847 O O . GLU A 1 108 ? 3.403 -10.899 16.062 1.00 71.00 108 GLU A O 1
ATOM 852 N N . ASP A 1 109 ? 3.808 -8.823 16.861 1.00 78.88 109 ASP A N 1
ATOM 853 C CA . ASP A 1 109 ? 2.553 -8.169 16.494 1.00 78.88 109 ASP A CA 1
ATOM 854 C C . ASP A 1 109 ? 2.473 -7.733 15.018 1.00 78.88 109 ASP A C 1
ATOM 856 O O . ASP A 1 109 ? 1.459 -7.179 14.591 1.00 78.88 109 ASP A O 1
ATOM 860 N N . VAL A 1 110 ? 3.517 -7.979 14.213 1.00 85.81 110 VAL A N 1
ATOM 861 C CA . VAL A 1 110 ? 3.543 -7.637 12.782 1.00 85.81 110 VAL A CA 1
ATOM 862 C C . VAL A 1 110 ? 3.858 -8.872 11.942 1.00 85.81 110 VAL A C 1
ATOM 864 O O . VAL A 1 110 ? 4.796 -9.634 12.198 1.00 85.81 110 VAL A O 1
ATOM 867 N N . ARG A 1 111 ? 3.056 -9.077 10.894 1.00 87.62 111 ARG A N 1
ATOM 868 C CA . ARG A 1 111 ? 3.221 -10.167 9.928 1.00 87.62 111 ARG A CA 1
ATOM 869 C C . ARG A 1 111 ? 2.997 -9.647 8.518 1.00 87.62 111 ARG A C 1
ATOM 871 O O . ARG A 1 111 ? 2.008 -8.970 8.253 1.00 87.62 111 ARG A O 1
ATOM 878 N N . VAL A 1 112 ? 3.889 -10.022 7.606 1.00 88.94 112 VAL A N 1
ATOM 879 C CA . VAL A 1 112 ? 3.655 -9.892 6.165 1.00 88.94 112 VAL A CA 1
ATOM 880 C C . VAL A 1 112 ? 3.096 -11.212 5.654 1.00 88.94 112 VAL A C 1
ATOM 882 O O . VAL A 1 112 ? 3.601 -12.282 5.990 1.00 88.94 112 VAL A O 1
ATOM 885 N N . ARG A 1 113 ? 2.036 -11.129 4.852 1.00 90.62 113 ARG A N 1
ATOM 886 C CA . ARG A 1 113 ? 1.384 -12.270 4.207 1.00 90.62 113 ARG A CA 1
ATOM 887 C C . ARG A 1 113 ? 1.192 -11.967 2.720 1.00 90.62 113 ARG A C 1
ATOM 889 O O . ARG A 1 113 ? 1.000 -10.795 2.386 1.00 90.62 113 ARG A O 1
ATOM 896 N N . PRO A 1 114 ? 1.213 -12.984 1.841 1.00 92.25 114 PRO A N 1
ATOM 897 C CA . PRO A 1 114 ? 0.751 -12.819 0.468 1.00 92.25 114 PRO A CA 1
ATOM 898 C C . PRO A 1 114 ? -0.671 -12.261 0.470 1.00 92.25 114 PRO A C 1
ATOM 900 O O . PRO A 1 114 ? -1.516 -12.738 1.225 1.00 92.25 114 PRO A O 1
ATOM 903 N N . VAL A 1 115 ? -0.924 -11.234 -0.340 1.00 93.19 115 VAL A N 1
ATOM 904 C CA . VAL A 1 115 ? -2.189 -10.485 -0.292 1.00 93.19 115 VAL A CA 1
ATOM 905 C C . VAL A 1 115 ? -3.401 -11.364 -0.599 1.00 93.19 115 VAL A C 1
ATOM 907 O O . VAL A 1 115 ? -4.437 -11.212 0.040 1.00 93.19 115 VAL A O 1
ATOM 910 N N . ASP A 1 116 ? -3.247 -12.323 -1.510 1.00 90.62 116 ASP A N 1
ATOM 911 C CA . ASP A 1 116 ? -4.316 -13.244 -1.905 1.00 90.62 116 ASP A CA 1
ATOM 912 C C . ASP A 1 116 ? -4.606 -14.307 -0.828 1.00 90.62 116 ASP A C 1
ATOM 914 O O . ASP A 1 116 ? -5.677 -14.909 -0.824 1.00 90.62 116 ASP A O 1
ATOM 918 N N . ASP A 1 117 ? -3.695 -14.479 0.136 1.00 92.75 117 ASP A N 1
ATOM 919 C CA . ASP A 1 117 ? -3.883 -15.364 1.285 1.00 92.75 117 ASP A CA 1
ATOM 920 C C . ASP A 1 117 ? -4.478 -14.631 2.496 1.00 92.75 117 ASP A C 1
ATOM 922 O O . ASP A 1 117 ? -4.733 -15.265 3.521 1.00 92.75 117 ASP A O 1
ATOM 926 N N . VAL A 1 118 ? -4.671 -13.308 2.446 1.00 93.19 118 VAL A N 1
ATOM 927 C CA . VAL A 1 118 ? -5.202 -12.534 3.578 1.00 93.19 118 VAL A CA 1
ATOM 928 C C . VAL A 1 118 ? -6.718 -12.691 3.666 1.00 93.19 118 VAL A C 1
ATOM 930 O O . VAL A 1 118 ? -7.453 -12.288 2.772 1.00 93.19 118 VAL A O 1
ATOM 933 N N . HIS A 1 119 ? -7.174 -13.263 4.776 1.00 93.56 119 HIS A N 1
ATOM 934 C CA . HIS A 1 119 ? -8.582 -13.440 5.122 1.00 93.56 119 HIS A CA 1
ATOM 935 C C . HIS A 1 119 ? -8.735 -13.589 6.640 1.00 93.56 119 HIS A C 1
ATOM 937 O O . HIS A 1 119 ? -7.766 -13.929 7.335 1.00 93.56 119 HIS A O 1
ATOM 943 N N . GLY A 1 120 ? -9.958 -13.393 7.136 1.00 92.75 120 GLY A N 1
ATOM 944 C CA . GLY A 1 120 ? -10.317 -13.579 8.541 1.00 92.75 120 GLY A CA 1
ATOM 945 C C . GLY A 1 120 ? -9.807 -12.463 9.451 1.00 92.75 120 GLY A C 1
ATOM 946 O O . GLY A 1 120 ? -9.552 -12.709 10.631 1.00 92.75 120 GLY A O 1
ATOM 947 N N . LEU A 1 121 ? -9.600 -11.260 8.911 1.00 93.81 121 LEU A N 1
ATOM 948 C CA . LEU A 1 121 ? -9.245 -10.094 9.709 1.00 93.81 121 LEU A CA 1
ATOM 949 C C . LEU A 1 121 ? -10.461 -9.555 10.475 1.00 93.81 121 LEU A C 1
ATOM 951 O O . LEU A 1 121 ? -11.611 -9.747 10.085 1.00 93.81 121 LEU A O 1
ATOM 955 N N . LEU A 1 122 ? -10.194 -8.828 11.561 1.00 92.81 122 LEU A N 1
ATOM 956 C CA . LEU A 1 122 ? -11.226 -8.144 12.342 1.00 92.81 122 LEU A CA 1
ATOM 957 C C . LEU A 1 122 ? -12.069 -7.177 11.495 1.00 92.81 122 LEU A C 1
ATOM 959 O O . LEU A 1 122 ? -11.534 -6.456 10.653 1.00 92.81 122 LEU A O 1
ATOM 963 N N . PHE A 1 123 ? -13.359 -7.071 11.824 1.00 92.81 123 PHE A N 1
ATOM 964 C CA . PHE A 1 123 ? -14.311 -6.148 11.189 1.00 92.81 123 PHE A CA 1
ATOM 965 C C . PHE A 1 123 ? -14.442 -6.396 9.676 1.00 92.81 123 PHE A C 1
ATOM 967 O O . PHE A 1 123 ? -14.561 -7.532 9.231 1.00 92.81 123 PHE A O 1
ATOM 974 N N . ASP A 1 124 ? -14.428 -5.331 8.881 1.00 94.25 124 ASP A N 1
ATOM 975 C CA . ASP A 1 124 ? -14.428 -5.339 7.421 1.00 94.25 124 ASP A CA 1
ATOM 976 C C . ASP A 1 124 ? -13.005 -5.245 6.833 1.00 94.25 124 ASP A C 1
ATOM 978 O O . ASP A 1 124 ? -12.825 -4.845 5.684 1.00 94.25 124 ASP A O 1
ATOM 982 N N . HIS A 1 125 ? -11.957 -5.578 7.596 1.00 96.00 125 HIS A N 1
ATOM 983 C CA . HIS A 1 125 ? -10.579 -5.367 7.139 1.00 96.00 125 HIS A CA 1
ATOM 984 C C . HIS A 1 125 ? -10.198 -6.208 5.911 1.00 96.00 125 HIS A C 1
ATOM 986 O O . HIS A 1 125 ? -9.379 -5.749 5.114 1.00 96.00 125 HIS A O 1
ATOM 992 N N . ASP A 1 126 ? -10.810 -7.377 5.706 1.00 95.75 126 ASP A N 1
ATOM 993 C CA . ASP A 1 126 ? -10.639 -8.167 4.476 1.00 95.75 126 ASP A CA 1
ATOM 994 C C . ASP A 1 126 ? -11.049 -7.352 3.232 1.00 95.75 126 ASP A C 1
ATOM 996 O O . ASP A 1 126 ? -10.352 -7.340 2.214 1.00 95.75 126 ASP A O 1
ATOM 1000 N N . GLU A 1 127 ? -12.139 -6.587 3.332 1.00 96.25 127 GLU A N 1
ATOM 1001 C CA . GLU A 1 127 ? -12.621 -5.706 2.266 1.00 96.25 127 GLU A CA 1
ATOM 1002 C C . GLU A 1 127 ? -11.663 -4.526 2.031 1.00 96.25 127 GLU A C 1
ATOM 1004 O O . GLU A 1 127 ? -11.382 -4.163 0.883 1.00 96.25 127 GLU A O 1
ATOM 1009 N N . ILE A 1 128 ? -11.091 -3.964 3.101 1.00 97.75 128 ILE A N 1
ATOM 1010 C CA . ILE A 1 128 ? -10.073 -2.910 2.999 1.00 97.75 128 ILE A CA 1
ATOM 1011 C C . ILE A 1 128 ? -8.842 -3.422 2.237 1.00 97.75 128 ILE A C 1
ATOM 1013 O O . ILE A 1 128 ? -8.361 -2.739 1.329 1.00 97.75 128 ILE A O 1
ATOM 1017 N N . VAL A 1 129 ? -8.353 -4.625 2.563 1.00 97.69 129 VAL A N 1
ATOM 1018 C CA . VAL A 1 129 ? -7.202 -5.249 1.887 1.00 97.69 129 VAL A CA 1
ATOM 1019 C C . VAL A 1 129 ? -7.505 -5.500 0.416 1.00 97.69 129 VAL A C 1
ATOM 1021 O O . VAL A 1 129 ? -6.723 -5.096 -0.447 1.00 97.69 129 VAL A O 1
ATOM 1024 N N . ARG A 1 130 ? -8.661 -6.099 0.111 1.00 96.94 130 ARG A N 1
ATOM 1025 C CA . ARG A 1 130 ? -9.092 -6.372 -1.266 1.00 96.94 130 ARG A CA 1
ATOM 1026 C C . ARG A 1 130 ? -9.126 -5.096 -2.104 1.00 96.94 130 ARG A C 1
ATOM 1028 O O . ARG A 1 130 ? -8.656 -5.080 -3.244 1.00 96.94 130 ARG A O 1
ATOM 1035 N N . ARG A 1 131 ? -9.652 -4.010 -1.537 1.00 97.94 131 ARG A N 1
ATOM 1036 C CA . ARG A 1 131 ? -9.710 -2.714 -2.210 1.00 97.94 131 ARG A CA 1
ATOM 1037 C C . ARG A 1 131 ? -8.331 -2.087 -2.397 1.00 97.94 131 ARG A C 1
ATOM 1039 O O . ARG A 1 131 ? -8.068 -1.555 -3.471 1.00 97.94 131 ARG A O 1
ATOM 1046 N N . ALA A 1 132 ? -7.465 -2.156 -1.388 1.00 97.94 132 ALA A N 1
ATOM 1047 C CA . ALA A 1 132 ? -6.093 -1.663 -1.480 1.00 97.94 132 ALA A CA 1
ATOM 1048 C C . ALA A 1 132 ? -5.308 -2.400 -2.577 1.00 97.94 132 ALA A C 1
ATOM 1050 O O . ALA A 1 132 ? -4.652 -1.765 -3.398 1.00 97.94 132 ALA A O 1
ATOM 1051 N N . ALA A 1 133 ? -5.437 -3.728 -2.644 1.00 97.00 133 ALA A N 1
ATOM 1052 C CA . ALA A 1 133 ? -4.807 -4.547 -3.674 1.00 97.00 133 ALA A CA 1
ATOM 1053 C C . ALA A 1 133 ? -5.296 -4.174 -5.081 1.00 97.00 133 ALA A C 1
ATOM 1055 O O . ALA A 1 133 ? -4.487 -4.012 -5.990 1.00 97.00 133 ALA A O 1
ATOM 1056 N N . ALA A 1 134 ? -6.609 -3.998 -5.262 1.00 96.50 134 ALA A N 1
ATOM 1057 C CA . ALA A 1 134 ? -7.182 -3.579 -6.541 1.00 96.50 134 ALA A CA 1
ATOM 1058 C C . ALA A 1 134 ? -6.682 -2.191 -6.975 1.00 96.50 134 ALA A C 1
ATOM 1060 O O . ALA A 1 134 ? -6.328 -1.998 -8.134 1.00 96.50 134 ALA A O 1
ATOM 1061 N N . ASP A 1 135 ? -6.609 -1.243 -6.043 1.00 97.06 135 ASP A N 1
ATOM 1062 C CA . ASP A 1 135 ? -6.126 0.115 -6.290 1.00 97.06 135 ASP A CA 1
ATOM 1063 C C . ASP A 1 135 ? -4.633 0.140 -6.689 1.00 97.06 135 ASP A C 1
ATOM 1065 O O . ASP A 1 135 ? -4.279 0.784 -7.679 1.00 97.06 135 ASP A O 1
ATOM 1069 N N . VAL A 1 136 ? -3.776 -0.644 -6.022 1.00 96.88 136 VAL A N 1
ATOM 1070 C CA . VAL A 1 136 ? -2.362 -0.809 -6.417 1.00 96.88 136 VAL A CA 1
ATOM 1071 C C . VAL A 1 136 ? -2.246 -1.496 -7.782 1.00 96.88 136 VAL A C 1
ATOM 1073 O O . VAL A 1 136 ? -1.520 -1.015 -8.651 1.00 96.88 136 VAL A O 1
ATOM 1076 N N . ARG A 1 137 ? -2.999 -2.576 -8.024 1.00 95.94 137 ARG A N 1
ATOM 1077 C CA . ARG A 1 137 ? -3.019 -3.278 -9.321 1.00 95.94 137 ARG A CA 1
ATOM 1078 C C . ARG A 1 137 ? -3.418 -2.348 -10.467 1.00 95.94 137 ARG A C 1
ATOM 1080 O O . ARG A 1 137 ? -2.757 -2.342 -11.500 1.00 95.94 137 ARG A O 1
ATOM 1087 N N . MET A 1 138 ? -4.444 -1.519 -10.273 1.00 94.88 138 MET A N 1
ATOM 1088 C CA . MET A 1 138 ? -4.852 -0.510 -11.255 1.00 94.88 138 MET A CA 1
ATOM 1089 C C . MET A 1 138 ? -3.764 0.541 -11.491 1.00 94.88 138 MET A C 1
ATOM 1091 O O . MET A 1 138 ? -3.510 0.916 -12.632 1.00 94.88 138 MET A O 1
ATOM 1095 N N . ALA A 1 139 ? -3.098 1.009 -10.433 1.00 94.81 139 ALA A N 1
ATOM 1096 C CA . ALA A 1 139 ? -2.016 1.980 -10.565 1.00 94.81 139 ALA A CA 1
ATOM 1097 C C . ALA A 1 139 ? -0.842 1.436 -11.397 1.00 94.81 139 ALA A C 1
ATOM 1099 O O . ALA A 1 139 ? -0.286 2.185 -12.204 1.00 94.81 139 ALA A O 1
ATOM 1100 N N . TYR A 1 140 ? -0.494 0.160 -11.209 1.00 95.06 140 TYR A N 1
ATOM 1101 C CA . TYR A 1 140 ? 0.567 -0.522 -11.953 1.00 95.06 140 TYR A CA 1
ATOM 1102 C C . TYR A 1 140 ? 0.144 -0.937 -13.365 1.00 95.06 140 TYR A C 1
ATOM 1104 O O . TYR A 1 140 ? 0.983 -0.958 -14.252 1.00 95.06 140 TYR A O 1
ATOM 1112 N N . ALA A 1 141 ? -1.141 -1.169 -13.641 1.00 91.69 141 ALA A N 1
ATOM 1113 C CA . ALA A 1 141 ? -1.597 -1.402 -15.015 1.00 91.69 141 ALA A CA 1
ATOM 1114 C C . ALA A 1 141 ? -1.303 -0.208 -15.951 1.00 91.69 141 ALA A C 1
ATOM 1116 O O . ALA A 1 141 ? -1.058 -0.397 -17.140 1.00 91.69 141 ALA A O 1
ATOM 1117 N N . GLU A 1 142 ? -1.284 1.010 -15.402 1.00 90.31 142 GLU A N 1
ATOM 1118 C CA . GLU A 1 142 ? -1.160 2.258 -16.167 1.00 90.31 142 GLU A CA 1
ATOM 1119 C C . GLU A 1 142 ? 0.237 2.893 -16.112 1.00 90.31 142 GLU A C 1
ATOM 1121 O O . GLU A 1 142 ? 0.565 3.744 -16.940 1.00 90.31 142 GLU A O 1
ATOM 1126 N N . ARG A 1 143 ? 1.056 2.557 -15.105 1.00 92.25 143 ARG A N 1
ATOM 1127 C CA . ARG A 1 143 ? 2.330 3.245 -14.840 1.00 92.25 143 ARG A CA 1
ATOM 1128 C C . ARG A 1 143 ? 3.458 2.255 -14.539 1.00 92.25 143 ARG A C 1
ATOM 1130 O O . ARG A 1 143 ? 3.216 1.262 -13.859 1.00 92.25 143 ARG A O 1
ATOM 1137 N N . PRO A 1 144 ? 4.711 2.540 -14.953 1.00 93.25 144 PRO A N 1
ATOM 1138 C CA . PRO A 1 144 ? 5.829 1.613 -14.772 1.00 93.25 144 PRO A CA 1
ATOM 1139 C C . PRO A 1 144 ? 6.112 1.282 -13.307 1.00 93.25 144 PRO A C 1
ATOM 1141 O O . PRO A 1 144 ? 6.206 0.116 -12.945 1.00 93.25 144 PRO A O 1
ATOM 1144 N N . ASP A 1 145 ? 6.276 2.298 -12.465 1.00 94.94 145 ASP A N 1
ATOM 1145 C CA . ASP A 1 145 ? 6.622 2.106 -11.057 1.00 94.94 145 ASP A CA 1
ATOM 1146 C C . ASP A 1 145 ? 6.154 3.304 -10.215 1.00 94.94 145 ASP A C 1
ATOM 1148 O O . ASP A 1 145 ? 6.973 4.113 -9.771 1.00 94.94 145 ASP A O 1
ATOM 1152 N N . PRO A 1 146 ? 4.828 3.484 -10.063 1.00 93.56 146 PRO A N 1
ATOM 1153 C CA . PRO A 1 146 ? 4.245 4.670 -9.439 1.00 93.56 146 PRO A CA 1
ATOM 1154 C C . PRO A 1 146 ? 4.606 4.860 -7.963 1.00 93.56 146 PRO A C 1
ATOM 1156 O O . PRO A 1 146 ? 4.585 5.996 -7.495 1.00 93.56 146 PRO A O 1
ATOM 1159 N N . ASP A 1 147 ? 4.937 3.781 -7.254 1.00 93.62 147 ASP A N 1
ATOM 1160 C CA . ASP A 1 147 ? 5.296 3.803 -5.832 1.00 93.62 147 ASP A CA 1
ATOM 1161 C C . ASP A 1 147 ? 6.818 3.688 -5.606 1.00 93.62 147 ASP A C 1
ATOM 1163 O O . ASP A 1 147 ? 7.275 3.514 -4.477 1.00 93.62 147 ASP A O 1
ATOM 1167 N N . ALA A 1 148 ? 7.618 3.806 -6.676 1.00 93.44 148 ALA A N 1
ATOM 1168 C CA . ALA A 1 148 ? 9.082 3.746 -6.643 1.00 93.44 148 ALA A CA 1
ATOM 1169 C C . ALA A 1 148 ? 9.637 2.495 -5.925 1.00 93.44 148 ALA A C 1
ATOM 1171 O O . ALA A 1 148 ? 10.582 2.567 -5.130 1.00 93.44 148 ALA A O 1
ATOM 1172 N N . LEU A 1 149 ? 9.047 1.332 -6.214 1.00 94.12 149 LEU A N 1
ATOM 1173 C CA . LEU A 1 149 ? 9.412 0.061 -5.592 1.00 94.12 149 LEU A CA 1
ATOM 1174 C C . LEU A 1 149 ? 10.773 -0.451 -6.075 1.00 94.12 149 LEU A C 1
ATOM 1176 O O . LEU A 1 149 ? 11.488 -1.100 -5.307 1.00 94.12 149 LEU A O 1
ATOM 1180 N N . LEU A 1 150 ? 11.160 -0.145 -7.317 1.00 94.06 150 LEU A N 1
ATOM 1181 C CA . LEU A 1 150 ? 12.476 -0.505 -7.841 1.00 94.06 150 LEU A CA 1
ATOM 1182 C C . LEU A 1 150 ? 13.528 0.540 -7.475 1.00 94.06 150 LEU A C 1
ATOM 1184 O O . LEU A 1 150 ? 13.312 1.750 -7.583 1.00 94.06 150 LEU A O 1
ATOM 1188 N N . ASP A 1 151 ? 14.714 0.061 -7.113 1.00 91.38 151 ASP A N 1
ATOM 1189 C CA . ASP A 1 151 ? 15.896 0.912 -7.074 1.00 91.38 151 ASP A CA 1
ATOM 1190 C C . ASP A 1 151 ? 16.274 1.357 -8.488 1.00 91.38 151 ASP A C 1
ATOM 1192 O O . ASP A 1 151 ? 16.147 0.607 -9.460 1.00 91.38 151 ASP A O 1
ATOM 1196 N N . GLU A 1 152 ? 16.720 2.605 -8.599 1.00 89.69 152 GLU A N 1
ATOM 1197 C CA . GLU A 1 152 ? 17.193 3.159 -9.859 1.00 89.69 152 GLU A CA 1
ATOM 1198 C C . GLU A 1 152 ? 18.715 3.048 -9.995 1.00 89.69 152 GLU A C 1
ATOM 1200 O O . GLU A 1 152 ? 19.444 3.281 -9.029 1.00 89.69 152 GLU A O 1
ATOM 1205 N N . PRO A 1 153 ? 19.216 2.786 -11.214 1.00 92.06 153 PRO A N 1
ATOM 1206 C CA . PRO A 1 153 ? 18.449 2.446 -12.414 1.00 92.06 153 PRO A CA 1
ATOM 1207 C C . PRO A 1 153 ? 17.951 0.989 -12.394 1.00 92.06 153 PRO A C 1
ATOM 1209 O O . PRO A 1 153 ? 18.572 0.121 -11.783 1.00 92.06 153 PRO A O 1
ATOM 1212 N N . PHE A 1 154 ? 16.877 0.700 -13.130 1.00 92.00 154 PHE A N 1
ATOM 1213 C CA . PHE A 1 154 ? 16.315 -0.651 -13.248 1.00 92.00 154 PHE A CA 1
ATOM 1214 C C . PHE A 1 154 ? 16.316 -1.152 -14.693 1.00 92.00 154 PHE A C 1
ATOM 1216 O O . PHE A 1 154 ? 16.558 -0.410 -15.638 1.00 92.00 154 PHE A O 1
ATOM 1223 N N . THR A 1 155 ? 16.060 -2.449 -14.873 1.00 91.62 155 THR A N 1
ATOM 1224 C CA . THR A 1 155 ? 15.885 -3.056 -16.201 1.00 91.62 155 THR A CA 1
ATOM 1225 C C . THR A 1 155 ? 14.404 -3.292 -16.481 1.00 91.62 155 THR A C 1
ATOM 1227 O O . THR A 1 155 ? 13.640 -3.573 -15.556 1.00 91.62 155 THR A O 1
ATOM 1230 N N . ILE A 1 156 ? 14.006 -3.329 -17.756 1.00 90.19 156 ILE A N 1
ATOM 1231 C CA . ILE A 1 156 ? 12.659 -3.781 -18.159 1.00 90.19 156 ILE A CA 1
ATOM 1232 C C . ILE A 1 156 ? 12.321 -5.177 -17.628 1.00 90.19 156 ILE A C 1
ATOM 1234 O O . ILE A 1 156 ? 11.165 -5.462 -17.335 1.00 90.19 156 ILE A O 1
ATOM 1238 N N . ARG A 1 157 ? 13.313 -6.058 -17.457 1.00 90.38 157 ARG A N 1
ATOM 1239 C CA . ARG A 1 157 ? 13.086 -7.377 -16.853 1.00 90.38 157 ARG A CA 1
ATOM 1240 C C . ARG A 1 157 ? 12.686 -7.265 -15.380 1.00 90.38 157 ARG A C 1
ATOM 1242 O O . ARG A 1 157 ? 11.803 -7.997 -14.945 1.00 90.38 157 ARG A O 1
ATOM 1249 N N . SER A 1 158 ? 13.339 -6.386 -14.621 1.00 93.31 158 SER A N 1
ATOM 1250 C CA . SER A 1 158 ? 12.974 -6.108 -13.225 1.00 93.31 158 SER A CA 1
ATOM 1251 C C . SER A 1 158 ? 11.581 -5.488 -13.144 1.00 93.31 158 SER A C 1
ATOM 1253 O O . SER A 1 158 ? 10.786 -5.898 -12.306 1.00 93.31 158 SER A O 1
ATOM 1255 N N . LEU A 1 159 ? 11.269 -4.575 -14.066 1.00 94.31 159 LEU A N 1
ATOM 1256 C CA . LEU A 1 159 ? 9.947 -3.968 -14.190 1.00 94.31 159 LEU A CA 1
ATOM 1257 C C . LEU A 1 159 ? 8.862 -5.008 -14.490 1.00 94.31 159 LEU A C 1
ATOM 1259 O O . LEU A 1 159 ? 7.849 -5.048 -13.808 1.00 94.31 159 LEU A O 1
ATOM 1263 N N . PHE A 1 160 ? 9.100 -5.906 -15.447 1.00 93.50 160 PHE A N 1
ATOM 1264 C CA . PHE A 1 160 ? 8.172 -6.993 -15.770 1.00 93.50 160 PHE A CA 1
ATOM 1265 C C . PHE A 1 160 ? 7.883 -7.873 -14.549 1.00 93.50 160 PHE A C 1
ATOM 1267 O O . PHE A 1 160 ? 6.727 -8.132 -14.238 1.00 93.50 160 PHE A O 1
ATOM 1274 N N . ARG A 1 161 ? 8.929 -8.278 -13.816 1.00 93.44 161 ARG A N 1
ATOM 1275 C CA . ARG A 1 161 ? 8.783 -9.077 -12.588 1.00 93.44 161 ARG A CA 1
ATOM 1276 C C . ARG A 1 161 ? 7.991 -8.353 -11.506 1.00 93.44 161 ARG A C 1
ATOM 1278 O O . ARG A 1 161 ? 7.239 -8.995 -10.784 1.00 93.44 161 ARG A O 1
ATOM 1285 N N . LEU A 1 162 ? 8.170 -7.038 -11.383 1.00 94.88 162 LEU A N 1
ATOM 1286 C CA . LEU A 1 162 ? 7.383 -6.238 -10.453 1.00 94.88 162 LEU A CA 1
ATOM 1287 C C . LEU A 1 162 ? 5.896 -6.269 -10.827 1.00 94.88 162 LEU A C 1
ATOM 1289 O O . LEU A 1 162 ? 5.065 -6.539 -9.969 1.00 94.88 162 LEU A O 1
ATOM 1293 N N . HIS A 1 163 ? 5.565 -6.044 -12.100 1.00 95.12 163 HIS A N 1
ATOM 1294 C CA . HIS A 1 163 ? 4.174 -6.063 -12.569 1.00 95.12 163 HIS A CA 1
ATOM 1295 C C . HIS A 1 163 ? 3.535 -7.441 -12.427 1.00 95.12 163 HIS A C 1
ATOM 1297 O O . HIS A 1 163 ? 2.389 -7.539 -12.003 1.00 95.12 163 HIS A O 1
ATOM 1303 N N . GLU A 1 164 ? 4.290 -8.502 -12.704 1.00 94.25 164 GLU A N 1
ATOM 1304 C CA . GLU A 1 164 ? 3.853 -9.879 -12.475 1.00 94.25 164 GLU A CA 1
ATOM 1305 C C . GLU A 1 164 ? 3.545 -10.142 -10.996 1.00 94.25 164 GLU A C 1
ATOM 1307 O O . GLU A 1 164 ? 2.481 -10.671 -10.678 1.00 94.25 164 GLU A O 1
ATOM 1312 N N . ALA A 1 165 ? 4.413 -9.692 -10.085 1.00 94.06 165 ALA A N 1
ATOM 1313 C CA . ALA A 1 165 ? 4.188 -9.817 -8.647 1.00 94.06 165 ALA A CA 1
ATOM 1314 C C . ALA A 1 165 ? 2.978 -8.999 -8.155 1.00 94.06 165 ALA A C 1
ATOM 1316 O O . ALA A 1 165 ? 2.230 -9.471 -7.303 1.00 94.06 165 ALA A O 1
ATOM 1317 N N . VAL A 1 166 ? 2.762 -7.791 -8.688 1.00 94.88 166 VAL A N 1
ATOM 1318 C CA . VAL A 1 166 ? 1.618 -6.936 -8.321 1.00 94.88 166 VAL A CA 1
ATOM 1319 C C . VAL A 1 166 ? 0.296 -7.525 -8.827 1.00 94.88 166 VAL A C 1
ATOM 1321 O O . VAL A 1 166 ? -0.706 -7.528 -8.105 1.00 94.88 16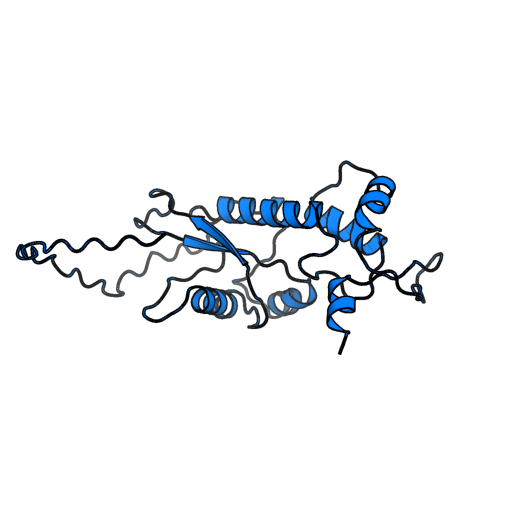6 VAL A O 1
ATOM 1324 N N . ALA A 1 167 ? 0.282 -8.041 -10.056 1.00 91.75 167 ALA A N 1
ATOM 1325 C CA . ALA A 1 167 ? -0.908 -8.618 -10.671 1.00 91.75 167 ALA A CA 1
ATOM 1326 C C . ALA A 1 167 ? -1.273 -10.005 -10.113 1.00 91.75 167 ALA A C 1
ATOM 1328 O O . ALA A 1 167 ? -2.430 -10.407 -10.210 1.00 91.75 167 ALA A O 1
ATOM 1329 N N . GLY A 1 168 ? -0.312 -10.738 -9.542 1.00 84.88 168 GLY A N 1
ATOM 1330 C CA . GLY A 1 168 ? -0.469 -12.135 -9.110 1.00 84.88 168 GLY A CA 1
ATOM 1331 C C . GLY A 1 168 ? -0.296 -13.144 -10.254 1.00 84.88 168 GLY A C 1
ATOM 1332 O O . GLY A 1 168 ? 0.127 -14.272 -10.022 1.00 84.88 168 GLY A O 1
ATOM 1333 N N . ALA A 1 169 ? -0.563 -12.723 -11.492 1.00 81.00 169 ALA A N 1
ATOM 1334 C CA . ALA A 1 169 ? -0.119 -13.324 -12.746 1.00 81.00 169 ALA A CA 1
ATOM 1335 C C . ALA A 1 169 ? -0.429 -12.348 -13.892 1.00 81.00 169 ALA A C 1
ATOM 1337 O O . ALA A 1 169 ? -1.410 -11.608 -13.820 1.00 81.00 169 ALA A O 1
ATOM 1338 N N . LEU A 1 170 ? 0.369 -12.361 -14.962 1.00 82.75 170 LEU A N 1
ATOM 1339 C CA . LEU A 1 170 ? 0.053 -11.626 -16.191 1.00 82.75 170 LEU A CA 1
ATOM 1340 C C . LEU A 1 170 ? -0.534 -12.576 -17.232 1.00 82.75 170 LEU A C 1
ATOM 1342 O O . LEU A 1 170 ? -0.001 -13.654 -17.484 1.00 82.75 170 LEU A O 1
ATOM 1346 N N . ASP A 1 171 ? -1.611 -12.143 -17.872 1.00 85.88 171 ASP A N 1
ATOM 1347 C CA . ASP A 1 171 ? -2.301 -12.832 -18.964 1.00 85.88 171 ASP A CA 1
ATOM 1348 C C . ASP A 1 171 ? -1.762 -12.441 -20.354 1.00 85.88 171 ASP A C 1
ATOM 1350 O O . ASP A 1 171 ? -2.272 -12.883 -21.385 1.00 85.88 171 ASP A O 1
ATOM 1354 N N . TYR A 1 172 ? -0.685 -11.654 -20.401 1.00 83.44 172 TYR A N 1
ATOM 1355 C CA . TYR A 1 172 ? -0.025 -11.204 -21.623 1.00 83.44 172 TYR A CA 1
ATOM 1356 C C . TYR A 1 172 ? 1.483 -11.489 -21.626 1.00 83.44 172 TYR A C 1
ATOM 1358 O O . TYR A 1 172 ? 2.137 -11.651 -20.598 1.00 83.44 172 TYR A O 1
ATOM 1366 N N . SER A 1 173 ? 2.064 -11.546 -22.828 1.00 86.75 173 SER A N 1
ATOM 1367 C CA . SER A 1 173 ? 3.482 -11.872 -23.009 1.00 86.75 173 SER A CA 1
ATOM 1368 C C . SER A 1 173 ? 4.415 -10.738 -22.569 1.00 86.75 173 SER A C 1
ATOM 1370 O O . SER A 1 173 ? 4.075 -9.556 -22.657 1.00 86.75 173 SER A O 1
ATOM 1372 N N . ALA A 1 174 ? 5.656 -11.086 -22.214 1.00 85.06 174 ALA A N 1
ATOM 1373 C CA . ALA A 1 174 ? 6.713 -10.112 -21.923 1.00 85.06 174 ALA A CA 1
ATOM 1374 C C . ALA A 1 174 ? 6.977 -9.132 -23.084 1.00 85.06 174 ALA A C 1
ATOM 1376 O O . ALA A 1 174 ? 7.380 -7.993 -22.860 1.00 85.06 174 ALA A O 1
ATOM 1377 N N . ASP A 1 175 ? 6.729 -9.551 -24.327 1.00 86.50 175 ASP A N 1
ATOM 1378 C CA . ASP A 1 175 ? 6.834 -8.677 -25.497 1.00 86.50 175 ASP A CA 1
ATOM 1379 C C . ASP A 1 175 ? 5.696 -7.642 -25.560 1.00 86.50 175 ASP A C 1
ATOM 1381 O O . ASP A 1 175 ? 5.937 -6.470 -25.851 1.00 86.50 175 ASP A O 1
ATOM 1385 N N . THR A 1 176 ? 4.468 -8.049 -25.220 1.00 88.62 176 THR A N 1
ATOM 1386 C CA . THR A 1 176 ? 3.316 -7.137 -25.106 1.00 88.62 176 THR A CA 1
ATOM 1387 C C . THR A 1 176 ? 3.555 -6.119 -23.997 1.00 88.62 176 THR A C 1
AT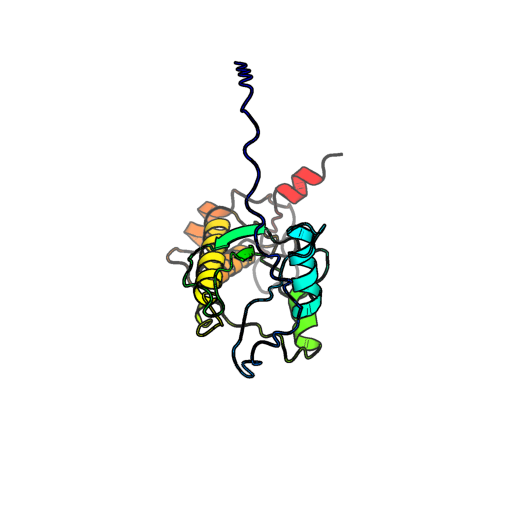OM 1389 O O . THR A 1 176 ? 3.429 -4.917 -24.225 1.00 88.62 176 THR A O 1
ATOM 1392 N N . PHE A 1 177 ? 4.014 -6.590 -22.833 1.00 90.50 177 PHE A N 1
ATOM 1393 C CA . PHE A 1 177 ? 4.413 -5.728 -21.724 1.00 90.50 177 PHE A CA 1
ATOM 1394 C C . PHE A 1 177 ? 5.476 -4.714 -22.143 1.00 90.50 177 PHE A C 1
ATOM 1396 O O . PHE A 1 177 ? 5.331 -3.515 -21.916 1.00 90.50 177 PHE A O 1
ATOM 1403 N N . ARG A 1 178 ? 6.547 -5.190 -22.790 1.00 86.25 178 ARG A N 1
ATOM 1404 C CA . ARG A 1 178 ? 7.643 -4.331 -23.235 1.00 86.25 178 ARG A CA 1
ATOM 1405 C C . ARG A 1 178 ? 7.137 -3.241 -24.171 1.00 86.25 178 ARG A C 1
ATOM 1407 O O . ARG A 1 178 ? 7.534 -2.095 -24.005 1.00 86.25 178 ARG A O 1
ATOM 1414 N N . ARG A 1 179 ? 6.268 -3.570 -25.129 1.00 88.12 179 ARG A N 1
ATOM 1415 C CA . ARG A 1 179 ? 5.692 -2.583 -26.055 1.00 88.12 179 ARG A CA 1
ATOM 1416 C C . ARG A 1 179 ? 4.856 -1.522 -25.337 1.00 88.12 179 ARG A C 1
ATOM 1418 O O . ARG A 1 179 ? 4.949 -0.357 -25.710 1.00 88.12 179 ARG A O 1
ATOM 1425 N N . ALA A 1 180 ? 4.091 -1.909 -24.318 1.00 87.56 180 ALA A N 1
ATOM 1426 C CA . ALA A 1 180 ? 3.264 -0.987 -23.543 1.00 87.56 180 ALA A CA 1
ATOM 1427 C C . ALA A 1 180 ? 4.088 -0.088 -22.603 1.00 87.56 180 ALA A C 1
ATOM 1429 O O . ALA A 1 180 ? 3.862 1.117 -22.551 1.00 87.56 180 ALA A O 1
ATOM 1430 N N . MET A 1 181 ? 5.064 -0.660 -21.889 1.00 88.62 181 MET A N 1
ATOM 1431 C CA . MET A 1 181 ? 5.736 0.015 -20.771 1.00 88.62 181 MET A CA 1
ATOM 1432 C C . MET A 1 181 ? 7.072 0.666 -21.134 1.00 88.62 181 MET A C 1
ATOM 1434 O O . MET A 1 181 ? 7.438 1.652 -20.506 1.00 88.62 181 MET A O 1
ATOM 1438 N N . LEU A 1 182 ? 7.807 0.176 -22.142 1.00 84.75 182 LEU A N 1
ATOM 1439 C CA . LEU A 1 182 ? 9.106 0.747 -22.546 1.00 84.75 182 LEU A CA 1
ATOM 1440 C C . LEU A 1 182 ? 9.048 2.243 -22.918 1.00 84.75 182 LEU A C 1
ATOM 1442 O O . LEU A 1 182 ? 9.993 2.955 -22.586 1.00 84.75 182 LEU A O 1
ATOM 1446 N N . PRO A 1 183 ? 7.982 2.769 -23.556 1.00 87.56 183 PRO A N 1
ATOM 1447 C CA . PRO A 1 183 ? 7.906 4.192 -23.884 1.00 87.56 183 PRO A CA 1
ATOM 1448 C C . PRO A 1 183 ? 7.716 5.120 -22.678 1.00 87.56 183 PRO A C 1
ATOM 1450 O O . PRO A 1 183 ? 7.721 6.336 -22.867 1.00 87.56 183 PRO A O 1
ATOM 1453 N N . MET A 1 184 ? 7.474 4.591 -21.477 1.00 87.31 184 MET A N 1
ATOM 1454 C CA . MET A 1 184 ? 7.106 5.375 -20.296 1.00 87.31 184 MET A CA 1
ATOM 1455 C C . MET A 1 184 ? 8.293 5.815 -19.414 1.00 87.31 184 MET A C 1
ATOM 1457 O O . MET A 1 184 ? 8.297 6.985 -19.037 1.00 87.31 184 MET A O 1
ATOM 1461 N N . PRO A 1 185 ? 9.297 4.980 -19.070 1.00 82.81 185 PRO A N 1
ATOM 1462 C CA . PRO A 1 185 ? 10.503 5.438 -18.377 1.00 82.81 185 PRO A CA 1
ATOM 1463 C C . PRO A 1 185 ? 11.443 6.234 -19.306 1.00 82.81 185 PRO A C 1
ATOM 1465 O O . PRO A 1 185 ? 11.197 6.394 -20.506 1.00 82.81 185 PRO A O 1
ATOM 1468 N N . ALA A 1 186 ? 12.509 6.801 -18.740 1.00 81.75 186 ALA A N 1
ATOM 1469 C CA . ALA A 1 186 ? 13.594 7.425 -19.488 1.00 81.75 186 ALA A CA 1
ATOM 1470 C C . ALA A 1 186 ? 14.765 6.446 -19.632 1.00 81.75 186 ALA A C 1
ATOM 1472 O O . ALA A 1 186 ? 15.275 5.915 -18.644 1.00 81.75 186 ALA A O 1
ATOM 1473 N N . GLU A 1 187 ? 15.209 6.237 -20.870 1.00 80.50 187 GLU A N 1
ATOM 1474 C CA . GLU A 1 187 ? 16.360 5.384 -21.153 1.00 80.50 187 GLU A CA 1
ATOM 1475 C C . GLU A 1 187 ? 17.654 6.040 -20.661 1.00 80.50 187 GLU A C 1
ATOM 1477 O O . GLU A 1 187 ? 17.876 7.243 -20.834 1.00 80.50 187 GLU A O 1
ATOM 1482 N N . THR A 1 188 ? 18.560 5.241 -20.100 1.00 79.75 188 THR A N 1
ATOM 1483 C CA . THR A 1 188 ? 19.930 5.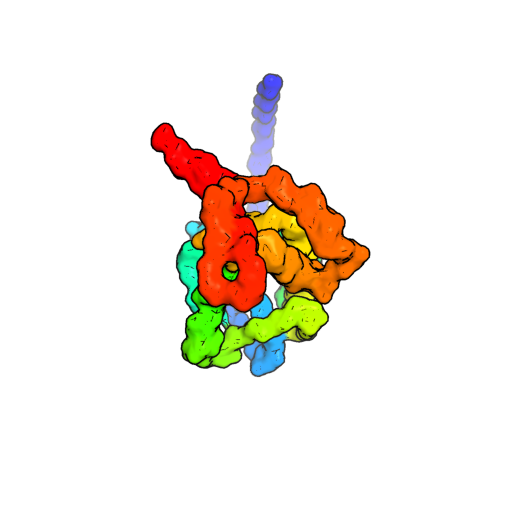687 -19.832 1.00 79.75 188 THR A CA 1
ATOM 1484 C C . THR A 1 188 ? 20.880 5.187 -20.922 1.00 79.75 188 THR A C 1
ATOM 1486 O O . THR A 1 188 ? 20.641 4.174 -21.574 1.00 79.75 188 THR A O 1
ATOM 1489 N N . ARG A 1 189 ? 22.037 5.846 -21.090 1.00 79.75 189 ARG A N 1
ATOM 1490 C CA . ARG A 1 189 ? 23.126 5.330 -21.949 1.00 79.75 189 ARG A CA 1
ATOM 1491 C C . ARG A 1 189 ? 23.887 4.151 -21.323 1.00 79.75 189 ARG A C 1
ATOM 1493 O O . ARG A 1 189 ? 24.861 3.678 -21.906 1.00 79.75 189 ARG A O 1
ATOM 1500 N N . ARG A 1 190 ? 23.498 3.711 -20.121 1.00 79.31 190 ARG A N 1
ATOM 1501 C CA . ARG A 1 190 ? 24.192 2.674 -19.353 1.00 79.31 190 ARG A CA 1
ATOM 1502 C C . ARG A 1 190 ? 23.563 1.306 -19.600 1.00 79.31 190 ARG A C 1
ATOM 1504 O O . ARG A 1 190 ? 22.388 1.183 -19.944 1.00 79.31 190 ARG A O 1
ATOM 1511 N N . ARG A 1 191 ? 24.368 0.267 -19.407 1.00 77.88 191 ARG A N 1
ATOM 1512 C CA . ARG A 1 191 ? 23.931 -1.130 -19.435 1.00 77.88 191 ARG A CA 1
ATOM 1513 C C . ARG A 1 191 ? 24.301 -1.808 -18.126 1.00 77.88 191 ARG A C 1
ATOM 1515 O O . ARG A 1 191 ? 25.201 -1.344 -17.436 1.00 77.88 191 ARG A O 1
ATOM 1522 N N . SER A 1 192 ? 23.604 -2.887 -17.787 1.00 78.25 192 SER A N 1
ATOM 1523 C CA . SER A 1 192 ? 23.929 -3.676 -16.603 1.00 78.25 192 SER A CA 1
ATOM 1524 C C . SER A 1 192 ? 25.333 -4.276 -16.727 1.00 78.25 192 SER A C 1
ATOM 1526 O O . SER A 1 192 ? 25.672 -4.882 -17.744 1.00 78.25 192 SER A O 1
ATOM 1528 N N . GLU A 1 193 ? 26.140 -4.131 -15.682 1.00 76.94 193 GLU A N 1
ATOM 1529 C CA . GLU A 1 193 ? 27.460 -4.756 -15.575 1.00 76.94 193 GLU A CA 1
ATOM 1530 C C . GLU A 1 193 ? 27.369 -6.030 -14.716 1.00 76.94 193 GLU A C 1
ATOM 1532 O O . GLU A 1 193 ? 26.484 -6.159 -13.870 1.00 76.94 193 GLU A O 1
ATOM 1537 N N . GLY A 1 194 ? 28.244 -7.012 -14.961 1.00 65.38 194 GLY A N 1
ATOM 1538 C CA . GLY A 1 194 ? 28.414 -8.177 -14.075 1.00 65.38 194 GLY A CA 1
ATOM 1539 C C . GLY A 1 194 ? 27.257 -9.186 -14.007 1.00 65.38 194 GLY A C 1
ATOM 1540 O O . GLY A 1 194 ? 27.261 -10.056 -13.141 1.00 65.38 194 GLY A O 1
ATOM 1541 N N . THR A 1 195 ? 26.266 -9.115 -14.900 1.00 62.56 195 THR A N 1
ATOM 1542 C CA . THR A 1 195 ? 25.153 -10.082 -14.958 1.00 62.56 195 THR A CA 1
ATOM 1543 C C . THR A 1 195 ? 25.469 -11.234 -15.920 1.00 62.56 195 THR A C 1
ATOM 1545 O O . THR A 1 195 ? 26.026 -11.012 -16.992 1.00 62.56 195 THR A O 1
ATOM 1548 N N . VAL A 1 196 ? 25.103 -12.477 -15.569 1.00 61.03 196 VAL A N 1
ATOM 1549 C CA . VAL A 1 196 ? 25.239 -13.632 -16.480 1.00 61.03 196 VAL A CA 1
ATOM 1550 C C . VAL A 1 196 ? 24.298 -13.438 -17.676 1.00 61.03 196 VAL A C 1
ATOM 1552 O O . VAL A 1 196 ? 23.078 -13.521 -17.532 1.00 61.03 196 VAL A O 1
ATOM 1555 N N . GLY A 1 197 ? 24.863 -13.160 -18.855 1.00 68.31 197 GLY A N 1
ATOM 1556 C CA . GLY A 1 197 ? 24.126 -12.927 -20.103 1.00 68.31 197 GLY A CA 1
ATOM 1557 C C . GLY A 1 197 ? 24.534 -11.635 -20.820 1.00 68.31 197 GLY A C 1
ATOM 1558 O O . GLY A 1 197 ? 25.534 -11.006 -20.487 1.00 68.31 197 GLY A O 1
ATOM 1559 N N . LYS A 1 198 ? 23.765 -11.238 -21.846 1.00 70.88 198 LYS A N 1
ATOM 1560 C CA . LYS A 1 198 ? 23.987 -9.964 -22.551 1.00 70.88 198 LYS A CA 1
ATOM 1561 C C . LYS A 1 198 ? 23.639 -8.781 -21.628 1.00 70.88 198 LYS A C 1
ATOM 1563 O O . LYS A 1 198 ? 22.560 -8.814 -21.035 1.00 70.88 198 LYS A O 1
ATOM 1568 N N . PRO A 1 199 ? 24.471 -7.723 -21.573 1.00 76.00 199 PRO A N 1
ATOM 1569 C CA . PRO A 1 199 ? 24.191 -6.516 -20.796 1.00 76.00 199 PRO A CA 1
ATOM 1570 C C . PRO A 1 199 ? 22.833 -5.901 -21.159 1.00 76.00 199 PRO A C 1
ATOM 1572 O O . PRO A 1 199 ? 22.592 -5.549 -22.324 1.00 76.00 199 PRO A O 1
ATOM 1575 N N . ALA A 1 200 ? 21.950 -5.773 -20.170 1.00 82.81 200 ALA A N 1
ATOM 1576 C CA . ALA A 1 200 ? 20.615 -5.213 -20.337 1.00 82.81 200 ALA A CA 1
ATOM 1577 C C . ALA A 1 200 ? 20.667 -3.683 -20.342 1.00 82.81 200 ALA A C 1
ATOM 1579 O O . ALA A 1 200 ? 21.535 -3.087 -19.712 1.00 82.81 200 ALA A O 1
ATOM 1580 N N . GLN A 1 201 ? 19.737 -3.047 -21.050 1.00 85.69 201 GLN A N 1
ATOM 1581 C CA . GLN A 1 201 ? 19.541 -1.602 -20.961 1.00 85.69 201 GLN A CA 1
ATOM 1582 C C . GLN A 1 201 ? 19.059 -1.218 -19.558 1.00 85.69 201 GLN A C 1
ATOM 1584 O O . GLN A 1 201 ? 18.302 -1.969 -18.936 1.00 85.69 201 GLN A O 1
ATOM 1589 N N . LEU A 1 202 ? 19.543 -0.076 -19.075 1.00 87.94 202 LEU A N 1
ATOM 1590 C CA . LEU A 1 202 ? 19.146 0.513 -17.805 1.00 87.94 202 LEU A CA 1
ATOM 1591 C C . LEU A 1 202 ? 18.247 1.723 -18.055 1.00 87.94 202 LEU A C 1
ATOM 1593 O O . LEU A 1 202 ? 18.596 2.597 -18.851 1.00 87.94 202 LEU A O 1
ATOM 1597 N N . ASP A 1 203 ? 17.143 1.787 -17.326 1.00 88.31 203 ASP A N 1
ATOM 1598 C CA . ASP A 1 203 ? 16.120 2.824 -17.402 1.00 88.31 203 ASP A CA 1
ATOM 1599 C C . ASP A 1 203 ? 15.931 3.481 -16.021 1.00 88.31 203 ASP A C 1
ATOM 1601 O O . ASP A 1 203 ? 16.295 2.917 -14.982 1.00 88.31 203 ASP A O 1
ATOM 1605 N N . VAL A 1 204 ? 15.390 4.698 -16.008 1.00 89.31 204 VAL A N 1
ATOM 1606 C CA . VAL A 1 204 ? 15.012 5.450 -14.799 1.00 89.31 204 VAL A CA 1
ATOM 1607 C C . VAL A 1 204 ? 13.584 5.973 -14.934 1.00 89.31 204 VAL A C 1
ATOM 1609 O O . VAL A 1 204 ? 13.087 6.152 -16.050 1.00 89.31 204 VAL A O 1
ATOM 1612 N N . ARG A 1 205 ? 12.896 6.241 -13.821 1.00 90.88 205 ARG A N 1
ATOM 1613 C CA . ARG A 1 205 ? 11.596 6.922 -13.851 1.00 90.88 205 ARG A CA 1
ATOM 1614 C C . ARG A 1 205 ? 11.772 8.311 -14.464 1.00 90.88 205 ARG A C 1
ATOM 1616 O O . ARG A 1 205 ? 12.787 8.982 -14.262 1.00 90.88 205 ARG A O 1
ATOM 1623 N N . ARG A 1 206 ? 10.785 8.756 -15.246 1.00 84.81 206 ARG A N 1
ATOM 1624 C CA . ARG A 1 206 ? 10.854 10.066 -15.920 1.00 84.81 206 ARG A CA 1
ATOM 1625 C C . ARG A 1 206 ? 10.829 11.216 -14.927 1.00 84.81 206 ARG A C 1
ATOM 1627 O O . ARG A 1 206 ? 11.485 12.228 -15.150 1.00 84.81 206 ARG A O 1
ATOM 1634 N N . GLU A 1 207 ? 10.111 11.042 -13.830 1.00 80.50 207 GLU A N 1
ATOM 1635 C CA . GLU A 1 207 ? 9.998 11.993 -12.732 1.00 80.50 207 GLU A CA 1
ATOM 1636 C C . GLU A 1 207 ? 11.369 12.278 -12.099 1.00 80.50 207 GLU A C 1
ATOM 1638 O O . GLU A 1 207 ? 11.674 13.433 -11.804 1.00 80.50 207 GLU A O 1
ATOM 1643 N N . SER A 1 208 ? 12.240 11.264 -11.994 1.00 75.75 208 SER A N 1
ATOM 1644 C CA . SER A 1 208 ? 13.621 11.414 -11.508 1.00 75.75 208 SER A CA 1
ATOM 1645 C C . SER A 1 208 ? 14.466 12.314 -12.420 1.00 75.75 208 SER A C 1
ATOM 1647 O O . SER A 1 208 ? 15.321 13.066 -11.952 1.00 75.75 208 SER A O 1
ATOM 1649 N N . VAL A 1 209 ? 14.215 12.278 -13.733 1.00 73.12 209 VAL A N 1
ATOM 1650 C CA . VAL A 1 209 ? 14.903 13.133 -14.715 1.00 73.12 209 VAL A CA 1
ATOM 1651 C C . VAL A 1 209 ? 14.320 14.548 -14.715 1.00 73.12 209 VAL A C 1
ATOM 1653 O O . VAL A 1 209 ? 15.070 15.521 -14.756 1.00 73.12 209 VAL A O 1
ATOM 1656 N N . ALA A 1 210 ? 12.993 14.677 -14.625 1.00 65.19 210 ALA A N 1
ATOM 1657 C CA . ALA A 1 210 ? 12.300 15.966 -14.618 1.00 65.19 210 ALA A CA 1
ATOM 1658 C C . ALA A 1 210 ? 12.601 16.803 -13.361 1.00 65.19 210 ALA A C 1
ATOM 1660 O O . ALA A 1 210 ? 12.689 18.024 -13.452 1.00 65.19 210 ALA A O 1
ATOM 1661 N N . GLY A 1 211 ? 12.821 16.161 -12.208 1.00 53.66 211 GLY A N 1
ATOM 1662 C CA . GLY A 1 211 ? 13.228 16.827 -10.965 1.00 53.66 211 GLY A CA 1
ATOM 1663 C C . GLY A 1 211 ? 14.695 17.282 -10.915 1.00 53.66 211 GLY A C 1
ATOM 1664 O O . GLY A 1 211 ? 15.101 17.880 -9.925 1.00 53.66 211 GLY A O 1
ATOM 1665 N N . THR A 1 212 ? 15.489 17.003 -11.958 1.00 44.72 212 THR A N 1
ATOM 1666 C CA . THR A 1 212 ? 16.923 17.356 -12.048 1.00 44.72 212 THR A CA 1
ATOM 1667 C C . THR A 1 212 ? 17.173 18.628 -12.883 1.00 44.72 212 THR A C 1
ATOM 1669 O O . THR A 1 212 ? 18.319 19.017 -13.099 1.00 44.72 212 THR A O 1
ATOM 1672 N N . VAL A 1 213 ? 16.127 19.315 -13.358 1.00 31.72 213 VAL A N 1
ATOM 1673 C CA . VAL A 1 213 ? 16.292 20.616 -14.031 1.00 31.72 213 VAL A CA 1
ATOM 1674 C C . VAL A 1 213 ? 16.426 21.715 -12.959 1.00 31.72 213 VAL A C 1
ATOM 1676 O O . VAL A 1 213 ? 15.495 21.851 -12.164 1.00 31.72 213 VAL A O 1
ATOM 1679 N N . PRO A 1 214 ? 17.562 22.442 -12.887 1.00 39.97 214 PRO A N 1
ATOM 1680 C CA . PRO A 1 214 ? 17.774 23.523 -11.920 1.00 39.97 214 PRO A CA 1
ATOM 1681 C C . PRO A 1 214 ? 16.844 24.723 -12.139 1.00 39.97 214 PRO A C 1
ATOM 1683 O O . PRO A 1 214 ? 16.409 24.942 -13.294 1.00 39.97 214 PRO A O 1
#

Foldseek 3Di:
DDDDDDDDDDDDDDDPDPPPPPDPPDPDDPPPDAAADQADDADPPGDPQRRVLCSCCVQQVADNPFRWDWQDWDFPQQQDPVGGDIDTDTEADEAVVRRVVSVVVPPVRDDDDQLVPDDRHHGCRNVVSVSNLVVQLVVVVQAQCPRPRDDPFDFLVVSVVVNCSSNVHDPDDSVVSCVRHVVQWAWDPDFDPPDPDDTTTTTHGVVVVVVPDD